Protein AF-A0A9D8FS58-F1 (afdb_monomer)

Radius of gyration: 26.27 Å; Cα contacts (8 Å, |Δi|>4): 174; chains: 1; bounding box: 68×30×80 Å

Secondary structure (DSSP, 8-state):
-HHHHHTS-HHHHHHHHHHHHHHHHHHHHHHHHHHHHHHHHHHHHHHHHHHHHHHHHHHHHHHHHHHHH--HHHHHHHHHHHHHHHHHHHHHHTHHHHHHHS-HHHHHHHHHHHHHHHH-SHHHHHHHHHHHHHHHHHT-HHHHHHHHHHHHHHHHHHHHHHHHHHHHHS--HHHHHHHHHHHHHHHHHHHHHHHHHHHHHHHHHHHHHHHHHHHHHHHHHHHHHHHHHHHT-

Mean predicted aligned error: 6.58 Å

Nearest PDB structures (foldseek):
  7a0g-assembly1_III  TM=2.994E-01  e=8.214E+00  Serratia marcescens
  7a0g-assembly1_JJJ  TM=3.327E-01  e=9.019E+00  Serratia marcescens
  7sqc-assembly1_1K  TM=2.958E-01  e=9.903E+00  Chlamydomonas reinhardtii
  3g6b-assembly1_A  TM=2.142E-01  e=6.204E+00  Thermotoga maritima

Structure (mmCIF, N/CA/C/O backbone):
data_AF-A0A9D8FS58-F1
#
_entry.id   AF-A0A9D8FS58-F1
#
loop_
_atom_site.group_PDB
_atom_site.id
_atom_site.type_symbol
_atom_site.label_atom_id
_atom_site.label_alt_id
_atom_site.label_comp_id
_atom_site.label_asym_id
_atom_site.label_entity_id
_atom_site.label_seq_id
_atom_site.pdbx_PDB_ins_code
_atom_site.Cartn_x
_atom_site.Cartn_y
_atom_site.Cartn_z
_atom_site.occupancy
_atom_site.B_iso_or_equiv
_atom_site.auth_seq_id
_atom_site.auth_comp_id
_atom_site.auth_asym_id
_atom_site.auth_atom_id
_atom_site.pdbx_PDB_model_num
ATOM 1 N N . MET A 1 1 ? 36.414 -5.052 -33.233 1.00 45.81 1 MET A N 1
ATOM 2 C CA . MET A 1 1 ? 35.254 -4.340 -33.829 1.00 45.81 1 MET A CA 1
ATOM 3 C C . MET A 1 1 ? 35.611 -3.283 -34.883 1.00 45.81 1 MET A C 1
ATOM 5 O O . MET A 1 1 ? 34.929 -3.260 -35.897 1.00 45.81 1 MET A O 1
ATOM 9 N N . LYS A 1 2 ? 36.668 -2.458 -34.725 1.00 45.81 2 LYS A N 1
ATOM 10 C CA . LYS A 1 2 ? 37.036 -1.374 -35.677 1.00 45.81 2 LYS A CA 1
ATOM 11 C C . LYS A 1 2 ? 37.096 -1.773 -37.170 1.00 45.81 2 LYS A C 1
ATOM 13 O O . LYS A 1 2 ? 36.630 -1.008 -38.001 1.00 45.81 2 LYS A O 1
ATOM 18 N N . LYS A 1 3 ? 37.610 -2.966 -37.507 1.00 51.12 3 LYS A N 1
ATOM 19 C CA . LYS A 1 3 ? 37.727 -3.445 -38.905 1.00 51.12 3 LYS A CA 1
ATOM 20 C C . LYS A 1 3 ? 36.410 -3.928 -39.534 1.00 51.12 3 LYS A C 1
ATOM 22 O O . LYS A 1 3 ? 36.323 -4.021 -40.751 1.00 51.12 3 LYS A O 1
ATOM 27 N N . TRP A 1 4 ? 35.398 -4.260 -38.728 1.00 54.62 4 TRP A N 1
ATOM 28 C CA . TRP A 1 4 ? 34.163 -4.874 -39.237 1.00 54.62 4 TRP A CA 1
ATOM 29 C C . TRP A 1 4 ? 33.188 -3.825 -39.782 1.00 54.62 4 TRP A C 1
ATOM 31 O O . TRP A 1 4 ? 32.565 -4.036 -40.813 1.00 54.62 4 TRP A O 1
ATOM 41 N N . ILE A 1 5 ? 33.119 -2.658 -39.131 1.00 56.38 5 ILE A N 1
ATOM 42 C CA . ILE A 1 5 ? 32.246 -1.547 -39.540 1.00 56.38 5 ILE A CA 1
ATOM 43 C C . ILE A 1 5 ? 32.896 -0.694 -40.639 1.00 56.38 5 ILE A C 1
ATOM 45 O O . ILE A 1 5 ? 32.187 -0.204 -41.516 1.00 56.38 5 ILE A O 1
ATOM 49 N N . SER A 1 6 ? 34.229 -0.541 -40.654 1.00 58.75 6 SER A N 1
ATOM 50 C CA . SER A 1 6 ? 34.911 0.295 -41.658 1.00 58.75 6 SER A CA 1
ATOM 51 C C . SER A 1 6 ? 34.707 -0.220 -43.087 1.00 58.75 6 SER A C 1
ATOM 53 O O . SER A 1 6 ? 34.473 0.590 -43.980 1.00 58.75 6 SER A O 1
ATOM 55 N N . ASN A 1 7 ? 34.691 -1.546 -43.276 1.00 63.03 7 ASN A N 1
ATOM 56 C CA . ASN A 1 7 ? 34.558 -2.208 -44.582 1.00 63.03 7 ASN A CA 1
ATOM 57 C C . ASN A 1 7 ? 33.118 -2.295 -45.117 1.00 63.03 7 ASN A C 1
ATOM 59 O O . ASN A 1 7 ? 32.899 -2.809 -46.214 1.00 63.03 7 ASN A O 1
ATOM 63 N N . LEU A 1 8 ? 32.121 -1.816 -44.371 1.00 65.31 8 LEU A N 1
ATOM 64 C CA . LEU A 1 8 ? 30.737 -1.823 -44.839 1.00 65.31 8 LEU A CA 1
ATOM 65 C C . LEU A 1 8 ? 30.508 -0.696 -45.851 1.00 65.31 8 LEU A C 1
ATOM 67 O O . LEU A 1 8 ? 30.934 0.445 -45.650 1.00 65.31 8 LEU A O 1
ATOM 71 N N . ARG A 1 9 ? 29.787 -1.005 -46.935 1.00 78.38 9 ARG A N 1
ATOM 72 C CA . ARG A 1 9 ? 29.350 -0.004 -47.920 1.00 78.38 9 ARG A CA 1
ATOM 73 C C . ARG A 1 9 ? 28.538 1.088 -47.214 1.00 78.38 9 ARG A C 1
ATOM 75 O O . ARG A 1 9 ? 27.729 0.781 -46.340 1.00 78.38 9 ARG A O 1
ATOM 82 N N . ILE A 1 10 ? 28.696 2.344 -47.637 1.00 75.62 10 ILE A N 1
ATOM 83 C CA . ILE A 1 10 ? 28.024 3.521 -47.046 1.00 75.62 10 ILE A CA 1
ATOM 84 C C . ILE A 1 10 ? 26.510 3.296 -46.876 1.00 75.62 10 ILE A C 1
ATOM 86 O O . ILE A 1 10 ? 25.966 3.578 -45.812 1.00 75.62 10 ILE A O 1
ATOM 90 N N . LYS A 1 11 ? 25.840 2.685 -47.867 1.00 76.69 11 LYS A N 1
ATOM 91 C CA . LYS A 1 11 ? 24.406 2.340 -47.789 1.00 76.69 11 LYS A CA 1
ATOM 92 C C . LYS A 1 11 ? 24.065 1.458 -46.579 1.00 76.69 11 LYS A C 1
ATOM 94 O O . LYS A 1 11 ? 23.089 1.722 -45.889 1.00 76.69 11 LYS A O 1
ATOM 99 N N . PHE A 1 12 ? 24.887 0.450 -46.280 1.00 79.69 12 PHE A N 1
ATOM 100 C CA . PHE A 1 12 ? 24.673 -0.430 -45.128 1.00 79.69 12 PHE A CA 1
ATOM 101 C C . PHE A 1 12 ? 24.899 0.301 -43.800 1.00 79.69 12 PHE A C 1
ATOM 103 O O . PHE A 1 12 ? 24.155 0.088 -42.850 1.00 79.69 12 PHE A O 1
ATOM 110 N N . LYS A 1 13 ? 25.882 1.208 -43.740 1.00 73.62 13 LYS A N 1
ATOM 111 C CA . LYS A 1 13 ? 26.128 2.049 -42.556 1.00 73.62 13 LYS A CA 1
ATOM 112 C C . LYS A 1 13 ? 24.928 2.959 -42.248 1.00 73.62 13 LYS A C 1
ATOM 114 O O . LYS A 1 13 ? 24.548 3.086 -41.088 1.00 73.62 13 LYS A O 1
ATOM 119 N N . ILE A 1 14 ? 24.294 3.525 -43.279 1.00 79.19 14 ILE A N 1
ATOM 120 C CA . ILE A 1 14 ? 23.062 4.321 -43.139 1.00 79.19 14 ILE A CA 1
ATOM 121 C C . ILE A 1 14 ? 21.900 3.449 -42.642 1.00 79.19 14 ILE A C 1
ATOM 123 O O . ILE A 1 14 ? 21.215 3.836 -41.697 1.00 79.19 14 ILE A O 1
ATOM 127 N N . TYR A 1 15 ? 21.703 2.254 -43.216 1.00 83.69 15 TYR A N 1
ATOM 128 C CA . TYR A 1 15 ? 20.668 1.327 -42.739 1.00 83.69 15 TYR A CA 1
ATOM 129 C C . TYR A 1 15 ? 20.897 0.876 -41.295 1.00 83.69 15 TYR A C 1
ATOM 131 O O . TYR A 1 15 ? 19.937 0.760 -40.539 1.00 83.69 15 TYR A O 1
ATOM 139 N N . LEU A 1 16 ? 22.152 0.680 -40.885 1.00 79.50 16 LEU A N 1
ATOM 140 C CA . LEU A 1 16 ? 22.496 0.348 -39.505 1.00 79.50 16 LEU A CA 1
ATOM 141 C C . LEU A 1 16 ? 22.118 1.483 -38.542 1.00 79.50 16 LEU A C 1
ATOM 143 O O . LEU A 1 16 ? 21.506 1.210 -37.514 1.00 79.50 16 LEU A O 1
ATOM 147 N N . ILE A 1 17 ? 22.426 2.743 -38.879 1.00 79.44 17 ILE A N 1
ATOM 148 C CA . ILE A 1 17 ? 21.991 3.901 -38.078 1.00 79.44 17 ILE A CA 1
ATOM 149 C C . ILE A 1 17 ? 20.470 3.929 -37.978 1.00 79.44 17 ILE A C 1
ATOM 151 O O . ILE A 1 17 ? 19.939 4.043 -36.880 1.00 79.44 17 ILE A O 1
ATOM 155 N N . MET A 1 18 ? 19.771 3.779 -39.104 1.00 84.06 18 MET A N 1
ATOM 156 C CA . MET A 1 18 ? 18.310 3.797 -39.133 1.00 84.06 18 MET A CA 1
ATOM 157 C C . MET A 1 18 ? 17.709 2.686 -38.261 1.00 84.06 18 MET A C 1
ATOM 159 O O . MET A 1 18 ? 16.793 2.946 -37.483 1.00 84.06 18 MET A O 1
ATOM 163 N N . ALA A 1 19 ? 18.259 1.471 -38.329 1.00 84.88 19 ALA A N 1
ATOM 164 C CA . ALA A 1 19 ? 17.838 0.352 -37.492 1.00 84.88 19 ALA A CA 1
ATOM 165 C C . ALA A 1 19 ? 18.092 0.626 -36.002 1.00 84.88 19 ALA A C 1
ATOM 167 O O . ALA A 1 19 ? 17.199 0.416 -35.182 1.00 84.88 19 ALA A O 1
ATOM 168 N N . ILE A 1 20 ? 19.271 1.149 -35.647 1.00 81.94 20 ILE A N 1
ATOM 169 C CA . ILE A 1 20 ? 19.595 1.534 -34.267 1.00 81.94 20 ILE A CA 1
ATOM 170 C C . ILE A 1 20 ? 18.619 2.606 -33.777 1.00 81.94 20 ILE A C 1
ATOM 172 O O . ILE A 1 20 ? 18.071 2.461 -32.688 1.00 81.94 20 ILE A O 1
ATOM 176 N N . SER A 1 21 ? 18.347 3.645 -34.570 1.00 82.94 21 SER A N 1
ATOM 177 C CA . SER A 1 21 ? 17.394 4.705 -34.223 1.00 82.94 21 SER A CA 1
ATOM 178 C C . SER A 1 21 ? 15.976 4.166 -34.015 1.00 82.94 21 SER A C 1
ATOM 180 O O . SER A 1 21 ? 15.320 4.546 -33.048 1.00 82.94 21 SER A O 1
ATOM 182 N N . LEU A 1 22 ? 15.514 3.240 -34.862 1.00 86.12 22 LEU A N 1
ATOM 183 C CA . LEU A 1 22 ? 14.206 2.595 -34.706 1.00 86.12 22 LEU A CA 1
ATOM 184 C C . LEU A 1 22 ? 14.127 1.756 -33.424 1.00 86.12 22 LEU A C 1
ATOM 186 O O . LEU A 1 22 ? 13.184 1.903 -32.650 1.00 86.12 22 LEU A O 1
ATOM 190 N N . ILE A 1 23 ? 15.139 0.925 -33.154 1.00 85.31 23 ILE A N 1
ATOM 191 C CA . ILE A 1 23 ? 15.224 0.140 -31.911 1.00 85.31 23 ILE A CA 1
ATOM 192 C C . ILE A 1 23 ? 15.263 1.068 -30.691 1.00 85.31 23 ILE A C 1
ATOM 194 O O . ILE A 1 23 ? 14.612 0.798 -29.685 1.00 85.31 23 ILE A O 1
ATOM 198 N N . SER A 1 24 ? 15.978 2.188 -30.794 1.00 81.19 24 SER A N 1
ATOM 199 C CA . SER A 1 24 ? 16.081 3.203 -29.741 1.00 81.19 24 SER A CA 1
ATOM 200 C C . SER A 1 24 ? 14.720 3.808 -29.397 1.00 81.19 24 SER A C 1
ATOM 202 O O . SER A 1 24 ? 14.373 3.916 -28.223 1.00 81.19 24 SER A O 1
ATOM 204 N N . LEU A 1 25 ? 13.923 4.141 -30.417 1.00 85.19 25 LEU A N 1
ATOM 205 C CA . LEU A 1 25 ? 12.551 4.633 -30.262 1.00 85.19 25 LEU A CA 1
ATOM 206 C C . LEU A 1 25 ? 11.644 3.598 -29.588 1.00 85.19 25 LEU A C 1
ATOM 208 O O . LEU A 1 25 ? 10.926 3.937 -28.648 1.00 85.19 25 LEU A O 1
ATOM 212 N N . ILE A 1 26 ? 11.714 2.333 -30.015 1.00 88.06 26 ILE A N 1
ATOM 213 C CA . ILE A 1 26 ? 10.950 1.236 -29.398 1.00 88.06 26 ILE A CA 1
ATOM 214 C C . ILE A 1 26 ? 11.340 1.081 -27.923 1.00 88.06 26 ILE A C 1
ATOM 216 O O . ILE A 1 26 ? 10.471 0.981 -27.055 1.00 88.06 26 ILE A O 1
ATOM 220 N N . PHE A 1 27 ? 12.639 1.106 -27.623 1.00 84.19 27 PHE A N 1
ATOM 221 C CA . PHE A 1 27 ? 13.154 0.972 -26.264 1.00 84.19 27 PHE A CA 1
ATOM 222 C C . PHE A 1 27 ? 12.724 2.142 -25.371 1.00 84.19 27 PHE A C 1
ATOM 224 O O . PHE A 1 27 ? 12.276 1.928 -24.245 1.00 84.19 27 PHE A O 1
ATOM 231 N N . LEU A 1 28 ? 12.776 3.373 -25.889 1.00 83.62 28 LEU A N 1
ATOM 232 C CA . LEU A 1 28 ? 12.292 4.558 -25.184 1.00 83.62 28 LEU A CA 1
ATOM 233 C C . LEU A 1 28 ? 10.788 4.460 -24.893 1.00 83.62 28 LEU A C 1
ATOM 235 O O . LEU A 1 28 ? 10.365 4.759 -23.775 1.00 83.62 28 LEU A O 1
ATOM 239 N N . GLY A 1 29 ? 9.989 3.996 -25.858 1.00 85.94 29 GLY A N 1
ATOM 240 C CA . GLY A 1 29 ? 8.558 3.749 -25.674 1.00 85.94 29 GLY A CA 1
ATOM 241 C C . GLY A 1 29 ? 8.281 2.696 -24.599 1.00 85.94 29 GLY A C 1
ATOM 242 O O . GLY A 1 29 ? 7.471 2.926 -23.700 1.00 85.94 29 GLY A O 1
ATOM 243 N N . ALA A 1 30 ? 9.006 1.574 -24.626 1.00 86.75 30 ALA A N 1
ATOM 244 C CA . ALA A 1 30 ? 8.876 0.505 -23.637 1.00 86.75 30 ALA A CA 1
ATOM 245 C C . ALA A 1 30 ? 9.230 0.979 -22.217 1.00 86.75 30 ALA A C 1
ATOM 247 O O . ALA A 1 30 ? 8.488 0.709 -21.269 1.00 86.75 30 ALA A O 1
ATOM 248 N N . ILE A 1 31 ? 10.325 1.730 -22.070 1.00 82.69 31 ILE A N 1
ATOM 249 C CA . ILE A 1 31 ? 10.751 2.293 -20.785 1.00 82.69 31 ILE A CA 1
ATOM 250 C C . ILE A 1 31 ? 9.759 3.340 -20.281 1.00 82.69 31 ILE A C 1
ATOM 252 O O . ILE A 1 31 ? 9.369 3.300 -19.113 1.00 82.69 31 ILE A O 1
ATOM 256 N N . SER A 1 32 ? 9.297 4.233 -21.156 1.00 82.69 32 SER A N 1
ATOM 257 C CA . SER A 1 32 ? 8.288 5.239 -20.806 1.00 82.69 32 SER A CA 1
ATOM 258 C C . SER A 1 32 ? 7.005 4.579 -20.314 1.00 82.69 32 SER A C 1
ATOM 260 O O . SER A 1 32 ? 6.478 4.953 -19.268 1.00 82.69 32 SER A O 1
ATOM 262 N N . ASN A 1 33 ? 6.549 3.531 -21.003 1.00 86.00 33 ASN A N 1
ATOM 263 C CA . ASN A 1 33 ? 5.394 2.746 -20.585 1.00 86.00 33 ASN A CA 1
ATOM 264 C C . ASN A 1 33 ? 5.629 2.038 -19.237 1.00 86.00 33 ASN A C 1
ATOM 266 O O . ASN A 1 33 ? 4.747 2.023 -18.378 1.00 86.00 33 ASN A O 1
ATOM 270 N N . TYR A 1 34 ? 6.815 1.467 -19.005 1.00 84.44 34 TYR A N 1
ATOM 271 C CA . TYR A 1 34 ? 7.156 0.846 -17.721 1.00 84.44 34 TYR A CA 1
ATOM 272 C C . TYR A 1 34 ? 7.071 1.849 -16.562 1.00 84.44 34 TYR A C 1
ATOM 274 O O . TYR A 1 34 ? 6.460 1.559 -15.527 1.00 84.44 34 TYR A O 1
ATOM 282 N N . PHE A 1 35 ? 7.657 3.031 -16.747 1.00 80.19 35 PHE A N 1
ATOM 283 C CA . PHE A 1 35 ? 7.667 4.107 -15.764 1.00 80.19 35 PHE A CA 1
ATOM 284 C C . PHE A 1 35 ? 6.276 4.701 -15.526 1.00 80.19 35 PHE A C 1
ATOM 286 O O . PHE A 1 35 ? 5.877 4.843 -14.372 1.00 80.19 35 PHE A O 1
ATOM 293 N N . TYR A 1 36 ? 5.502 4.949 -16.583 1.00 82.25 36 TYR A N 1
ATOM 294 C CA . TYR A 1 36 ? 4.113 5.403 -16.480 1.00 82.25 36 TYR A CA 1
ATOM 295 C C . TYR A 1 36 ? 3.257 4.433 -15.651 1.00 82.25 36 TYR A C 1
ATOM 297 O O . TYR A 1 36 ? 2.596 4.828 -14.691 1.00 82.25 36 TYR A O 1
ATOM 305 N N . ASN A 1 37 ? 3.357 3.133 -15.942 1.00 83.19 37 ASN A N 1
ATOM 306 C CA . ASN A 1 37 ? 2.654 2.096 -15.184 1.00 83.19 37 ASN A CA 1
ATOM 307 C C . ASN A 1 37 ? 3.140 1.978 -13.729 1.00 83.19 37 ASN A C 1
ATOM 309 O O . ASN A 1 37 ? 2.388 1.550 -12.860 1.00 83.19 37 ASN A O 1
ATOM 313 N N . THR A 1 38 ? 4.385 2.365 -13.443 1.00 80.94 38 THR A N 1
ATOM 314 C CA . THR A 1 38 ? 4.896 2.454 -12.067 1.00 80.94 38 THR A CA 1
ATOM 315 C C . THR A 1 38 ? 4.324 3.677 -11.342 1.00 80.94 38 THR A C 1
ATOM 317 O O . THR A 1 38 ? 4.003 3.583 -10.164 1.00 80.94 38 THR A O 1
ATOM 320 N N . GLY A 1 39 ? 4.103 4.795 -12.042 1.00 80.12 39 GLY A N 1
ATOM 321 C CA . GLY A 1 39 ? 3.388 5.959 -11.506 1.00 80.12 39 GLY A CA 1
ATOM 322 C C . GLY A 1 39 ? 1.943 5.638 -11.110 1.00 80.12 39 GLY A C 1
ATOM 323 O O . GLY A 1 39 ? 1.515 6.009 -10.020 1.00 80.12 39 GLY A O 1
ATOM 324 N N . LYS A 1 40 ? 1.230 4.846 -11.926 1.00 83.19 40 LYS A N 1
ATOM 325 C CA . LYS A 1 40 ? -0.131 4.350 -11.626 1.00 83.19 40 LYS A CA 1
ATOM 326 C C . LYS A 1 40 ? -0.225 3.618 -10.280 1.00 83.19 40 LYS A C 1
ATOM 328 O O . LYS A 1 40 ? -1.266 3.615 -9.633 1.00 83.19 40 LYS A O 1
ATOM 333 N N . LEU A 1 41 ? 0.875 3.015 -9.843 1.00 83.25 41 LEU A N 1
ATOM 334 C CA . LEU A 1 41 ? 0.968 2.299 -8.579 1.00 83.25 41 LEU A CA 1
ATOM 335 C C . LEU A 1 41 ? 0.805 3.225 -7.366 1.00 83.25 41 LEU A C 1
ATOM 337 O O . LEU A 1 41 ? 0.218 2.825 -6.367 1.00 83.25 41 LEU A O 1
ATOM 341 N N . MET A 1 42 ? 1.276 4.472 -7.467 1.00 81.69 42 MET A N 1
ATOM 342 C CA . MET A 1 42 ? 1.067 5.478 -6.421 1.00 81.69 42 MET A CA 1
ATOM 343 C C . MET A 1 42 ? -0.403 5.874 -6.327 1.00 81.69 42 MET A C 1
ATOM 345 O O . MET A 1 42 ? -0.927 5.972 -5.225 1.00 81.69 42 MET A O 1
ATOM 349 N N . THR A 1 43 ? -1.081 6.025 -7.467 1.00 84.44 43 THR A N 1
ATOM 350 C CA . THR A 1 43 ? -2.527 6.281 -7.507 1.00 84.44 43 THR A CA 1
ATOM 351 C C . THR A 1 43 ? -3.301 5.168 -6.804 1.00 84.44 43 THR A C 1
ATOM 353 O O . THR A 1 43 ? -4.097 5.460 -5.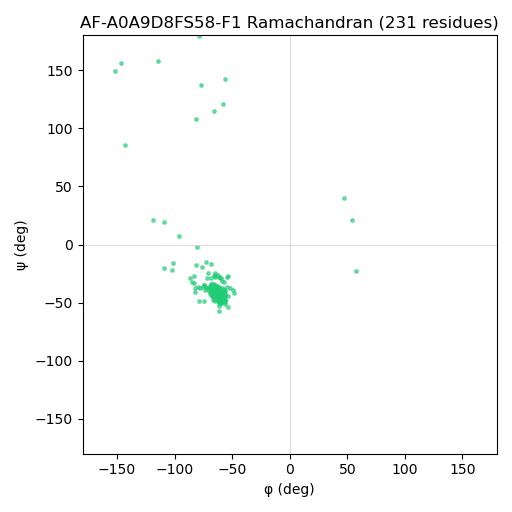925 1.00 84.44 43 THR A O 1
ATOM 356 N N . ILE A 1 44 ? -2.975 3.899 -7.079 1.00 85.94 44 ILE A N 1
ATOM 357 C CA . ILE A 1 44 ? -3.602 2.748 -6.406 1.00 85.94 44 ILE A CA 1
ATOM 358 C C . ILE A 1 44 ? -3.420 2.809 -4.880 1.00 85.94 44 ILE A C 1
ATOM 360 O O . ILE A 1 44 ? -4.358 2.521 -4.138 1.00 85.94 44 ILE A O 1
ATOM 364 N N . PHE A 1 45 ? -2.230 3.181 -4.394 1.00 85.06 45 PHE A N 1
ATOM 365 C CA . PHE A 1 45 ? -1.990 3.321 -2.954 1.00 85.06 45 PHE A CA 1
ATOM 366 C C . PHE A 1 45 ? -2.770 4.482 -2.333 1.00 85.06 45 PHE A C 1
ATOM 368 O O . PHE A 1 45 ? -3.316 4.317 -1.245 1.00 85.06 45 PHE A O 1
ATOM 375 N N . ILE A 1 46 ? -2.836 5.631 -3.010 1.00 85.19 46 ILE A N 1
ATOM 376 C CA . ILE A 1 46 ? -3.597 6.801 -2.551 1.00 85.19 46 ILE A CA 1
ATOM 377 C C . ILE A 1 46 ? -5.092 6.472 -2.498 1.00 85.19 46 ILE A C 1
ATOM 379 O O . ILE A 1 46 ? -5.742 6.741 -1.491 1.00 85.19 46 ILE A O 1
ATOM 383 N N . ASP A 1 47 ? -5.625 5.835 -3.540 1.00 87.44 47 ASP A N 1
ATOM 384 C CA . ASP A 1 47 ? -7.036 5.453 -3.604 1.00 87.44 47 ASP A CA 1
ATOM 385 C C . ASP A 1 47 ? -7.372 4.385 -2.555 1.00 87.44 47 ASP A C 1
ATOM 387 O O . ASP A 1 47 ? -8.379 4.496 -1.858 1.00 87.44 47 ASP A O 1
ATOM 391 N N . GLY A 1 48 ? -6.499 3.386 -2.374 1.00 88.25 48 GLY A N 1
ATOM 392 C CA . GLY A 1 48 ? -6.647 2.379 -1.318 1.00 88.25 48 GLY A CA 1
ATOM 393 C C . GLY A 1 48 ? -6.646 2.996 0.081 1.00 88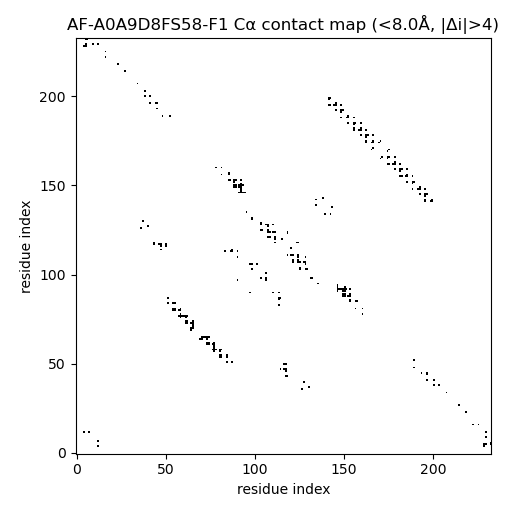.25 48 GLY A C 1
ATOM 394 O O . GLY A 1 48 ? -7.500 2.680 0.905 1.00 88.25 48 GLY A O 1
ATOM 395 N N . MET A 1 49 ? -5.739 3.939 0.337 1.00 87.94 49 MET A N 1
ATOM 396 C CA . MET A 1 49 ? -5.702 4.696 1.586 1.00 87.94 49 MET A CA 1
ATOM 397 C C . MET A 1 49 ? -6.970 5.524 1.804 1.00 87.94 49 MET A C 1
ATOM 399 O O . MET A 1 49 ? -7.502 5.537 2.913 1.00 87.94 49 MET A O 1
ATOM 403 N N . ARG A 1 50 ? -7.452 6.219 0.771 1.00 89.06 50 ARG A N 1
ATOM 404 C CA . ARG A 1 50 ? -8.679 7.012 0.856 1.00 89.06 50 ARG A CA 1
ATOM 405 C C . ARG A 1 50 ? -9.864 6.128 1.222 1.00 89.06 50 ARG A C 1
ATOM 407 O O . ARG A 1 50 ? -10.550 6.417 2.192 1.00 89.06 50 ARG A O 1
ATOM 414 N N . MET A 1 51 ? -10.039 5.017 0.509 1.00 89.12 51 MET A N 1
ATOM 415 C CA . MET A 1 51 ? -11.079 4.039 0.826 1.00 89.12 51 MET A CA 1
ATOM 416 C C . MET A 1 51 ? -10.970 3.515 2.257 1.00 89.12 51 MET A C 1
ATOM 418 O O . MET A 1 51 ? -11.986 3.326 2.920 1.00 89.12 51 MET A O 1
ATOM 422 N N . HIS A 1 52 ? -9.748 3.275 2.729 1.00 91.56 52 HIS A N 1
ATOM 423 C CA . HIS A 1 52 ? -9.515 2.806 4.086 1.00 91.56 52 HIS A CA 1
ATOM 424 C C . HIS A 1 52 ? -9.896 3.851 5.146 1.00 91.56 52 HIS A C 1
ATOM 426 O O . HIS A 1 52 ? -10.486 3.518 6.172 1.00 91.56 52 HIS A O 1
ATOM 432 N N . SER A 1 53 ? -9.590 5.126 4.892 1.00 92.44 53 SER A N 1
ATOM 433 C CA . SER A 1 53 ? -10.015 6.244 5.742 1.00 92.44 53 SER A CA 1
ATOM 434 C C . SER A 1 53 ? -11.532 6.405 5.757 1.00 92.44 53 SER A C 1
ATOM 436 O O . SER A 1 53 ? -12.134 6.485 6.825 1.00 92.44 53 SER A O 1
ATOM 438 N N . ASP A 1 54 ? -12.165 6.360 4.585 1.00 91.62 54 ASP A N 1
ATOM 439 C CA . ASP A 1 54 ? -13.615 6.485 4.455 1.00 91.62 54 ASP A CA 1
ATOM 440 C C . ASP A 1 54 ? -14.336 5.355 5.211 1.00 91.62 54 ASP A C 1
ATOM 442 O O . ASP A 1 54 ? -15.236 5.622 6.007 1.00 91.62 54 ASP A O 1
ATOM 446 N N . ARG A 1 55 ? -13.897 4.098 5.043 1.00 91.94 55 ARG A N 1
ATOM 447 C CA . ARG A 1 55 ? -14.459 2.943 5.766 1.00 91.94 55 ARG A CA 1
ATOM 448 C C . ARG A 1 55 ? -14.258 3.042 7.270 1.00 91.94 55 ARG A C 1
ATOM 450 O O . ARG A 1 55 ? -15.205 2.806 8.008 1.00 91.94 55 ARG A O 1
ATOM 457 N N . TYR A 1 56 ? -13.065 3.432 7.719 1.00 95.25 56 TYR A N 1
ATOM 458 C CA . TYR A 1 56 ? -12.803 3.667 9.138 1.00 95.25 56 TYR A CA 1
ATOM 459 C C . TYR A 1 56 ? -13.770 4.699 9.728 1.00 95.25 56 TYR A C 1
ATOM 461 O O . TYR A 1 56 ? -14.399 4.442 10.751 1.00 95.25 56 TYR A O 1
ATOM 469 N N . ASN A 1 57 ? -13.929 5.848 9.067 1.00 95.06 57 ASN A N 1
ATOM 470 C CA . ASN A 1 57 ? -14.814 6.908 9.543 1.00 95.06 57 ASN A CA 1
ATOM 471 C C . ASN A 1 57 ? -16.277 6.450 9.600 1.00 95.06 57 ASN A C 1
ATOM 473 O O . ASN A 1 57 ? -16.968 6.768 10.566 1.00 95.06 57 ASN A O 1
ATOM 477 N N . LEU A 1 58 ? -16.728 5.662 8.617 1.00 95.00 58 LEU A N 1
ATOM 478 C CA . LEU A 1 58 ? -18.055 5.040 8.642 1.00 95.00 58 LEU A CA 1
ATOM 479 C C . LEU A 1 58 ? -18.214 4.094 9.838 1.00 95.00 58 LEU A C 1
ATOM 481 O O . LEU A 1 58 ? -19.217 4.172 10.539 1.00 95.00 58 LEU A O 1
ATOM 485 N N . SER A 1 59 ? -17.210 3.265 10.136 1.00 96.50 59 SER A N 1
ATOM 486 C CA . SER A 1 59 ? -17.239 2.385 11.310 1.00 96.50 59 SER A CA 1
ATOM 487 C C . SER A 1 59 ? -17.365 3.158 12.621 1.00 96.50 59 SER A C 1
ATOM 489 O O . SER A 1 59 ? -18.133 2.776 13.502 1.00 96.50 59 SER A O 1
ATOM 491 N N . ILE A 1 60 ? -16.616 4.253 12.761 1.00 97.75 60 ILE A N 1
ATOM 492 C CA . ILE A 1 60 ? -16.682 5.107 13.950 1.00 97.75 60 ILE A CA 1
ATOM 493 C C . ILE A 1 60 ? -18.045 5.799 14.054 1.00 97.75 60 ILE A C 1
ATOM 495 O O . ILE A 1 60 ? -18.621 5.866 15.139 1.00 97.75 60 ILE A O 1
ATOM 499 N N . GLN A 1 61 ? -18.589 6.277 12.934 1.00 97.75 61 GLN A N 1
ATOM 500 C CA . GLN A 1 61 ? -19.928 6.858 12.892 1.00 97.75 61 GLN A CA 1
ATOM 501 C C . GLN A 1 61 ? -20.991 5.850 13.344 1.00 97.75 61 GLN A C 1
ATOM 503 O O . GLN A 1 61 ? -21.834 6.195 14.171 1.00 97.75 61 GLN A O 1
ATOM 508 N N . ASP A 1 62 ? -20.930 4.615 12.848 1.00 98.44 62 ASP A N 1
ATOM 509 C CA . ASP A 1 62 ? -21.843 3.543 13.242 1.00 98.44 62 ASP A CA 1
ATOM 510 C C . ASP A 1 62 ? -21.728 3.229 14.742 1.00 98.44 62 ASP A C 1
ATOM 512 O O . ASP A 1 62 ? -22.742 3.123 15.430 1.00 98.44 62 ASP A O 1
ATOM 516 N N . PHE A 1 63 ? -20.518 3.197 15.307 1.00 98.38 63 PHE A N 1
ATOM 517 C CA . PHE A 1 63 ? -20.349 3.044 16.756 1.00 98.38 63 PHE A CA 1
ATOM 518 C C . PHE A 1 63 ? -21.061 4.152 17.552 1.00 98.38 63 PHE A C 1
ATOM 520 O O . PHE A 1 63 ? -21.795 3.867 18.497 1.00 98.38 63 PHE A O 1
ATOM 527 N N . PHE A 1 64 ? -20.913 5.417 17.154 1.00 98.06 64 PHE A N 1
ATOM 528 C CA . PHE A 1 64 ? -21.605 6.522 17.826 1.00 98.06 64 PHE A CA 1
ATOM 529 C C . PHE A 1 64 ? -23.125 6.498 17.618 1.00 98.06 64 PHE A C 1
ATOM 531 O O . PHE A 1 64 ? -23.875 6.859 18.527 1.00 98.06 64 PHE A O 1
ATOM 538 N N . LEU A 1 65 ? -23.605 6.054 16.454 1.00 98.50 65 LEU A N 1
ATOM 539 C CA . LEU A 1 65 ? -25.034 5.838 16.219 1.00 98.50 65 LEU A CA 1
ATOM 540 C C . LEU A 1 65 ? -25.587 4.739 17.127 1.00 98.50 65 LEU A C 1
ATOM 542 O O . LEU A 1 65 ? -26.66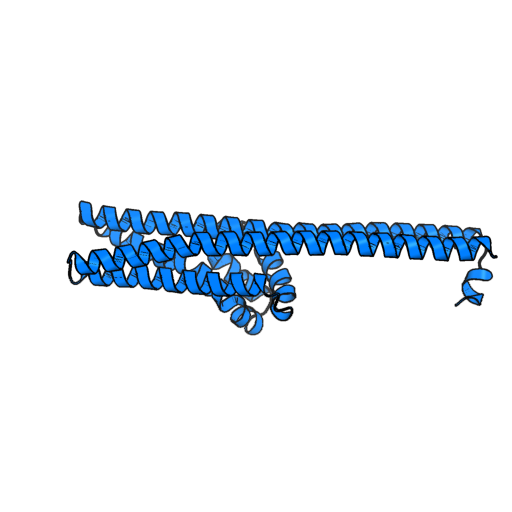4 4.925 17.695 1.00 98.50 65 LEU A O 1
ATOM 546 N N . TYR A 1 66 ? -24.842 3.650 17.330 1.00 98.44 66 TYR A N 1
ATOM 547 C CA . TYR A 1 66 ? -25.188 2.628 18.313 1.00 98.44 66 TYR A CA 1
ATOM 548 C C . TYR A 1 66 ? -25.301 3.227 19.721 1.00 98.44 66 TYR A C 1
ATOM 550 O O . TYR A 1 66 ? -26.329 3.038 20.360 1.00 98.44 66 TYR A O 1
ATOM 558 N N . LEU A 1 67 ? -24.326 4.022 20.178 1.00 97.38 67 LEU A N 1
ATOM 559 C CA . LEU A 1 67 ? -24.389 4.646 21.511 1.00 97.38 67 LEU A CA 1
ATOM 560 C C . LEU A 1 67 ? -25.621 5.547 21.705 1.00 97.38 67 LEU A C 1
ATOM 562 O O . LEU A 1 67 ? -26.138 5.655 22.814 1.00 97.38 67 LEU A O 1
ATOM 566 N N . ASN A 1 68 ? -26.102 6.180 20.634 1.00 97.75 68 ASN A N 1
ATOM 567 C CA . ASN A 1 68 ? -27.263 7.069 20.685 1.00 97.75 68 ASN A CA 1
ATOM 568 C C . ASN A 1 68 ? -28.607 6.335 20.566 1.00 97.75 68 ASN A C 1
ATOM 570 O O . ASN A 1 68 ? -29.610 6.802 21.103 1.00 97.75 68 ASN A O 1
ATOM 574 N N . THR A 1 69 ? -28.654 5.231 19.820 1.00 98.06 69 THR A N 1
ATOM 575 C CA . THR A 1 69 ? -29.911 4.551 19.449 1.00 98.06 69 THR A CA 1
ATOM 576 C C . THR A 1 69 ? -30.109 3.207 20.145 1.00 98.06 69 THR A C 1
ATOM 578 O O . THR A 1 69 ? -31.238 2.729 20.218 1.00 98.06 69 THR A O 1
ATOM 581 N N . ASN A 1 70 ? -29.031 2.601 20.648 1.00 97.19 70 ASN A N 1
ATOM 582 C CA . ASN A 1 70 ? -28.939 1.204 21.077 1.00 97.19 70 ASN A CA 1
ATOM 583 C C . ASN A 1 70 ? -29.376 0.183 20.005 1.00 97.19 70 ASN A C 1
ATOM 585 O O . ASN A 1 70 ? -29.718 -0.952 20.337 1.00 97.19 70 ASN A O 1
ATOM 589 N N . ASP A 1 71 ? -29.371 0.553 18.718 1.00 98.19 71 ASP A N 1
ATOM 590 C CA . ASP A 1 71 ? -29.651 -0.386 17.629 1.00 98.19 71 ASP A CA 1
ATOM 591 C C . ASP A 1 71 ? -28.393 -1.203 17.297 1.00 98.19 71 ASP A C 1
ATOM 593 O O . ASP A 1 71 ? -27.427 -0.699 16.713 1.00 98.19 71 ASP A O 1
ATOM 597 N N . GLN A 1 72 ? -28.427 -2.488 17.665 1.00 97.75 72 GLN A N 1
ATOM 598 C CA . GLN A 1 72 ? -27.340 -3.455 17.491 1.00 97.75 72 GLN A CA 1
ATOM 599 C C . GLN A 1 72 ? -26.828 -3.539 16.048 1.00 97.75 72 GLN A C 1
ATOM 601 O O . GLN A 1 72 ? -25.648 -3.809 15.837 1.00 97.75 72 GLN A O 1
ATOM 606 N N . LYS A 1 73 ? -27.668 -3.238 15.051 1.00 98.12 73 LYS A N 1
ATOM 607 C CA . LYS A 1 73 ? -27.258 -3.236 13.644 1.00 98.12 73 LYS A CA 1
ATOM 608 C C . LYS A 1 73 ? -26.079 -2.297 13.385 1.00 98.12 73 LYS A C 1
ATOM 610 O O . LYS A 1 73 ? -25.201 -2.626 12.589 1.00 98.12 73 LYS A O 1
ATOM 615 N N . TYR A 1 74 ? -26.046 -1.137 14.040 1.00 98.38 74 TYR A N 1
ATOM 616 C CA . TYR A 1 74 ? -24.930 -0.205 13.896 1.00 98.38 74 TYR A CA 1
ATOM 617 C C . TYR A 1 74 ? -23.651 -0.757 14.525 1.00 98.38 74 TYR A C 1
ATOM 619 O O . TYR A 1 74 ? -22.572 -0.618 13.955 1.00 98.38 74 TYR A O 1
ATOM 627 N N . LEU A 1 75 ? -23.756 -1.445 15.660 1.00 97.94 75 LEU A N 1
ATOM 628 C CA . LEU A 1 75 ? -22.594 -2.064 16.289 1.00 97.94 75 LEU A CA 1
ATOM 629 C C . LEU A 1 75 ? -22.030 -3.214 15.441 1.00 97.94 75 LEU A C 1
ATOM 631 O O . LEU A 1 75 ? -20.816 -3.305 15.251 1.00 97.94 75 LEU A O 1
ATOM 635 N N . ASP A 1 76 ? -22.905 -4.043 14.874 1.00 97.69 76 ASP A N 1
ATOM 636 C CA . ASP A 1 76 ? -22.510 -5.132 13.977 1.00 97.69 76 ASP A CA 1
ATOM 637 C C . ASP A 1 76 ? -21.811 -4.586 12.721 1.00 97.69 76 ASP A C 1
ATOM 639 O O . ASP A 1 76 ? -20.741 -5.070 12.338 1.00 97.69 76 ASP A O 1
ATOM 643 N N . ASN A 1 77 ? -22.363 -3.526 12.116 1.00 97.00 77 ASN A N 1
ATOM 644 C CA . ASN A 1 77 ? -21.752 -2.846 10.973 1.00 97.00 77 ASN A CA 1
ATOM 645 C C . ASN A 1 77 ? -20.390 -2.234 11.326 1.00 97.00 77 ASN A C 1
ATOM 647 O O . ASN A 1 77 ? -19.438 -2.388 10.560 1.00 97.00 77 ASN A O 1
ATOM 651 N N . CYS A 1 78 ? -20.277 -1.583 12.488 1.00 97.50 78 CYS A N 1
ATOM 652 C CA . CYS A 1 78 ? -19.025 -1.010 12.973 1.00 97.50 78 CYS A CA 1
ATOM 653 C C . CYS A 1 78 ? -17.913 -2.066 12.994 1.00 97.50 78 CYS A C 1
ATOM 655 O O . CYS A 1 78 ? -16.860 -1.873 12.381 1.00 97.50 78 CYS A O 1
ATOM 657 N N . PHE A 1 79 ? -18.155 -3.206 13.647 1.00 97.25 79 PHE A N 1
ATOM 658 C CA . PHE A 1 79 ? -17.155 -4.265 13.739 1.00 97.25 79 PHE A CA 1
ATOM 659 C C . PHE A 1 79 ? -16.860 -4.914 12.390 1.00 97.25 79 PHE A C 1
ATOM 661 O O . PHE A 1 79 ? -15.691 -5.156 12.079 1.00 97.25 79 PHE A O 1
ATOM 668 N N . GLN A 1 80 ? -17.885 -5.152 11.570 1.00 94.31 80 GLN A N 1
ATOM 669 C CA . GLN A 1 80 ? -17.702 -5.723 10.241 1.00 94.31 80 GLN A CA 1
ATOM 670 C C . GLN A 1 80 ? -16.824 -4.824 9.358 1.00 94.31 80 GLN A C 1
ATOM 672 O O . GLN A 1 80 ? -15.919 -5.312 8.676 1.00 94.31 80 GLN A O 1
ATOM 677 N N . GLU A 1 81 ? -17.074 -3.515 9.358 1.00 92.00 81 GLU A N 1
ATOM 678 C CA . GLU A 1 81 ? -16.292 -2.572 8.565 1.00 92.00 81 GLU A CA 1
ATOM 679 C C . GLU A 1 81 ? -14.887 -2.368 9.144 1.00 92.00 81 GLU A C 1
ATOM 681 O O . GLU A 1 81 ? -13.943 -2.361 8.359 1.00 92.00 81 GLU A O 1
ATOM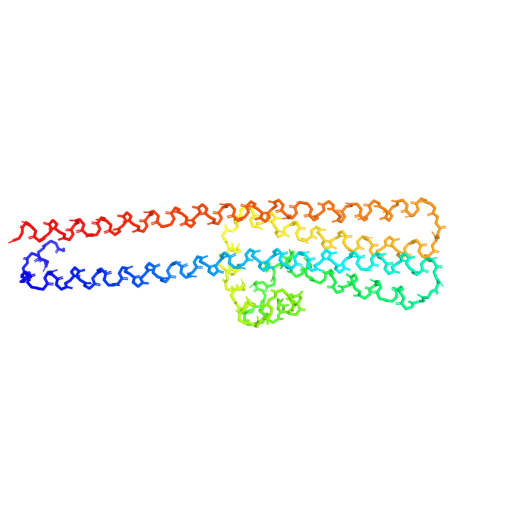 686 N N . LEU A 1 82 ? -14.690 -2.339 10.471 1.00 93.88 82 LEU A N 1
ATOM 687 C CA . LEU A 1 82 ? -13.344 -2.318 11.070 1.00 93.88 82 LEU A CA 1
ATOM 688 C C . LEU A 1 82 ? -12.511 -3.543 10.670 1.00 93.88 82 LEU A C 1
ATOM 690 O O . LEU A 1 82 ? -11.333 -3.408 10.331 1.00 93.88 82 LEU A O 1
ATOM 694 N N . GLU A 1 83 ? -13.104 -4.738 10.674 1.00 91.81 83 GLU A N 1
ATOM 695 C CA . GLU A 1 83 ? -12.419 -5.967 10.265 1.00 91.81 83 GLU A CA 1
ATOM 696 C C . GLU A 1 83 ? -12.036 -5.952 8.786 1.00 91.81 83 GLU A C 1
ATOM 698 O O . GLU A 1 83 ? -10.876 -6.200 8.441 1.00 91.81 83 GLU A O 1
ATOM 703 N N . LYS A 1 84 ? -12.985 -5.607 7.907 1.00 88.56 84 LYS A N 1
ATOM 704 C CA . LYS A 1 84 ? -12.709 -5.455 6.472 1.00 88.56 84 LYS A CA 1
ATOM 705 C C . LYS A 1 84 ? -11.653 -4.388 6.222 1.00 88.56 84 LYS A C 1
ATOM 707 O O . LYS A 1 84 ? -10.786 -4.573 5.368 1.00 88.56 84 LYS A O 1
ATOM 712 N N . ASN A 1 85 ? -11.722 -3.279 6.952 1.00 90.31 85 ASN A N 1
ATOM 713 C CA . ASN A 1 85 ? -10.798 -2.173 6.798 1.00 90.31 85 ASN A CA 1
ATOM 714 C C . ASN A 1 85 ? -9.372 -2.587 7.175 1.00 90.31 85 ASN A C 1
ATOM 716 O O . ASN A 1 85 ? -8.445 -2.336 6.413 1.00 90.31 85 ASN A O 1
ATOM 720 N N . ASN A 1 86 ? -9.212 -3.336 8.270 1.00 92.94 86 ASN A N 1
ATOM 721 C CA . ASN A 1 86 ? -7.917 -3.825 8.747 1.00 92.94 86 ASN A CA 1
ATOM 722 C C . ASN A 1 86 ? -7.262 -4.879 7.838 1.00 92.94 86 ASN A C 1
ATOM 724 O O . ASN A 1 86 ? -6.049 -5.094 7.930 1.00 92.94 86 ASN A O 1
ATOM 728 N N . ALA A 1 87 ? -8.008 -5.514 6.930 1.00 92.06 87 ALA A N 1
ATOM 729 C CA . ALA A 1 87 ? -7.454 -6.507 6.010 1.00 92.06 87 ALA A CA 1
ATOM 730 C C . ALA A 1 87 ? -6.408 -5.907 5.051 1.00 92.06 87 ALA A C 1
ATOM 732 O O . ALA A 1 87 ? -5.356 -6.508 4.817 1.00 92.06 87 ALA A O 1
ATOM 733 N N . MET A 1 88 ? -6.654 -4.702 4.527 1.00 90.62 88 MET A N 1
ATOM 734 C CA . MET A 1 88 ? -5.717 -4.021 3.629 1.00 90.62 88 MET A CA 1
ATOM 735 C C . MET A 1 88 ? -4.363 -3.732 4.304 1.00 90.62 88 MET A C 1
ATOM 737 O O . MET A 1 88 ? -3.340 -4.205 3.793 1.00 90.62 88 MET A O 1
ATOM 741 N N . PRO A 1 89 ? -4.295 -3.001 5.435 1.00 93.38 89 PRO A N 1
ATOM 742 C CA . PRO A 1 89 ? -3.026 -2.709 6.078 1.00 93.38 89 PRO A CA 1
ATOM 743 C C . PRO A 1 89 ? -2.333 -3.966 6.615 1.00 93.38 89 PRO A C 1
ATOM 745 O O . PRO A 1 89 ? -1.104 -4.028 6.619 1.00 93.38 89 PRO A O 1
ATOM 748 N N . TYR A 1 90 ? -3.081 -5.010 6.983 1.00 94.75 90 TYR A N 1
ATOM 749 C CA . TYR A 1 90 ? -2.506 -6.302 7.352 1.00 94.75 90 TYR A CA 1
ATOM 750 C C . TYR A 1 90 ? -1.723 -6.942 6.195 1.00 94.75 90 TYR A C 1
ATOM 752 O O . TYR A 1 90 ? -0.548 -7.291 6.353 1.00 94.75 90 TYR A O 1
ATOM 760 N N . ILE A 1 91 ? -2.356 -7.067 5.021 1.00 93.00 91 ILE A N 1
ATOM 761 C CA . ILE A 1 91 ? -1.738 -7.674 3.835 1.00 93.00 91 ILE A CA 1
ATOM 762 C C . ILE A 1 91 ? -0.540 -6.847 3.364 1.00 93.00 91 ILE A C 1
ATOM 764 O O . ILE A 1 91 ? 0.530 -7.404 3.104 1.00 93.00 91 ILE A O 1
ATOM 768 N N . PHE A 1 92 ? -0.675 -5.519 3.286 1.00 91.06 92 PHE A N 1
ATOM 769 C CA . PHE A 1 92 ? 0.415 -4.659 2.817 1.00 91.06 92 PHE A CA 1
ATOM 770 C C . PHE A 1 92 ? 1.542 -4.490 3.836 1.00 91.06 92 PHE A C 1
ATOM 772 O O . PHE A 1 92 ? 2.710 -4.466 3.449 1.00 91.06 92 PHE A O 1
ATOM 779 N N . GLY A 1 93 ? 1.230 -4.456 5.132 1.00 92.94 93 GLY A N 1
ATOM 780 C CA . GLY A 1 93 ? 2.230 -4.457 6.199 1.00 92.94 93 GLY A CA 1
ATOM 781 C C . GLY A 1 93 ? 3.083 -5.729 6.206 1.00 92.94 93 GLY A C 1
ATOM 782 O O . GLY A 1 93 ? 4.246 -5.697 6.600 1.00 92.94 93 GLY A O 1
ATOM 783 N N . GLN A 1 94 ? 2.545 -6.838 5.687 1.00 95.00 94 GLN A N 1
ATOM 784 C CA . GLN A 1 94 ? 3.249 -8.113 5.524 1.00 95.00 94 GLN A CA 1
ATOM 785 C C . GLN A 1 94 ? 3.560 -8.466 4.063 1.00 95.00 94 GLN A C 1
ATOM 787 O O . GLN A 1 94 ? 3.848 -9.626 3.750 1.00 95.00 94 GLN A O 1
ATOM 792 N N . VAL A 1 95 ? 3.549 -7.490 3.152 1.00 93.94 95 VAL A N 1
ATOM 793 C CA . VAL A 1 95 ? 3.668 -7.744 1.707 1.00 93.94 95 VAL A CA 1
ATOM 794 C C . VAL A 1 95 ? 4.938 -8.518 1.335 1.00 93.94 95 VAL A C 1
ATOM 796 O O . VAL A 1 95 ? 4.913 -9.345 0.429 1.00 93.94 95 VAL A O 1
ATOM 799 N N . GLU A 1 96 ? 6.040 -8.335 2.070 1.00 94.00 96 GLU A N 1
ATOM 800 C CA . GLU A 1 96 ? 7.274 -9.108 1.878 1.00 94.00 96 GLU A CA 1
ATOM 801 C C . GLU A 1 96 ? 7.088 -10.603 2.144 1.00 94.00 96 GLU A C 1
ATOM 803 O O . GLU A 1 96 ? 7.586 -11.440 1.388 1.00 94.00 96 GLU A O 1
ATOM 808 N N . LYS A 1 97 ? 6.377 -10.945 3.222 1.00 94.31 97 LYS A N 1
ATOM 809 C CA . LYS A 1 97 ? 6.079 -12.330 3.592 1.00 94.31 97 LYS A CA 1
ATOM 810 C C . LYS A 1 97 ? 5.166 -12.957 2.545 1.00 94.31 97 LYS A C 1
ATOM 812 O O . LYS A 1 97 ? 5.466 -14.041 2.049 1.00 94.31 97 LYS A O 1
ATOM 817 N N . HIS A 1 98 ? 4.113 -12.244 2.146 1.00 95.06 98 HIS A N 1
ATOM 818 C CA . HIS A 1 98 ? 3.195 -12.710 1.110 1.00 95.06 98 HIS A CA 1
ATOM 819 C C . HIS A 1 98 ? 3.892 -12.885 -0.248 1.00 95.06 98 HIS A C 1
ATOM 821 O O . HIS A 1 98 ? 3.673 -13.897 -0.910 1.00 95.06 98 HIS A O 1
ATOM 827 N N . ALA A 1 99 ? 4.788 -11.974 -0.638 1.00 94.31 99 ALA A N 1
ATOM 828 C CA . ALA A 1 99 ? 5.522 -12.057 -1.902 1.00 94.31 99 ALA A CA 1
ATOM 829 C C . ALA A 1 99 ? 6.533 -13.209 -1.972 1.00 94.31 99 ALA A C 1
ATOM 831 O O . ALA A 1 99 ? 6.806 -13.709 -3.067 1.00 94.31 99 ALA A O 1
ATOM 832 N N . LYS A 1 100 ? 7.083 -13.627 -0.826 1.00 94.38 100 LYS A N 1
ATOM 833 C CA . LYS A 1 100 ? 7.959 -14.804 -0.725 1.00 94.38 100 LYS A CA 1
ATOM 834 C C . LYS A 1 100 ? 7.180 -16.117 -0.729 1.00 94.38 100 LYS A C 1
ATOM 836 O O . LYS A 1 100 ? 7.666 -17.089 -1.290 1.00 94.38 100 LYS A O 1
ATOM 841 N N . ALA A 1 101 ? 6.015 -16.143 -0.083 1.00 95.38 101 ALA A N 1
ATOM 842 C CA . ALA A 1 101 ? 5.238 -17.365 0.116 1.00 95.38 101 ALA A CA 1
ATOM 843 C C . ALA A 1 101 ? 4.347 -17.739 -1.078 1.00 95.38 101 ALA A C 1
ATOM 845 O O . ALA A 1 101 ? 4.054 -18.913 -1.259 1.00 95.38 101 ALA A O 1
ATOM 846 N N . ASN A 1 102 ? 3.919 -16.759 -1.873 1.00 95.88 102 ASN A N 1
ATOM 847 C CA . ASN A 1 102 ? 2.962 -16.958 -2.963 1.00 95.88 102 ASN A CA 1
ATOM 848 C C . ASN A 1 102 ? 3.625 -16.693 -4.313 1.00 95.88 102 ASN A C 1
ATOM 850 O O . ASN A 1 102 ? 4.611 -15.951 -4.390 1.00 95.88 102 ASN A O 1
ATOM 854 N N . ASN A 1 103 ? 3.068 -17.235 -5.395 1.00 95.44 103 ASN A N 1
ATOM 855 C CA . ASN A 1 103 ? 3.444 -16.843 -6.756 1.00 95.44 103 ASN A CA 1
ATOM 856 C C . ASN A 1 103 ? 2.773 -15.509 -7.168 1.00 95.44 103 ASN A C 1
ATOM 858 O O . ASN A 1 103 ? 2.127 -14.835 -6.364 1.00 95.44 103 ASN A O 1
ATOM 862 N N . SER A 1 104 ? 3.031 -15.015 -8.384 1.00 93.56 104 SER A N 1
ATOM 863 C CA . SER A 1 104 ? 2.509 -13.706 -8.822 1.00 93.56 104 SER A CA 1
ATOM 864 C C . SER A 1 104 ? 0.991 -13.677 -8.988 1.00 93.56 104 SER A C 1
ATOM 866 O O . SER A 1 104 ? 0.394 -12.631 -8.754 1.00 93.56 104 SER A O 1
ATOM 868 N N . GLU A 1 105 ? 0.383 -14.784 -9.410 1.00 94.94 105 GLU A N 1
ATOM 869 C CA . GLU A 1 105 ? -1.063 -14.858 -9.627 1.00 94.94 105 GLU A CA 1
ATOM 870 C C . GLU A 1 105 ? -1.790 -14.929 -8.285 1.00 94.94 105 GLU A C 1
ATOM 872 O O . GLU A 1 105 ? -2.661 -14.109 -8.021 1.00 94.94 105 GLU A O 1
ATOM 877 N N . GLU A 1 106 ? -1.337 -15.814 -7.396 1.00 95.25 106 GLU A N 1
ATOM 878 C CA . GLU A 1 106 ? -1.870 -15.956 -6.037 1.00 95.25 106 GLU A CA 1
ATOM 879 C C . GLU A 1 106 ? -1.771 -14.648 -5.252 1.00 95.25 106 GLU A C 1
ATOM 881 O O . GLU A 1 106 ? -2.731 -14.216 -4.619 1.00 95.25 106 GLU A O 1
ATOM 886 N N . LEU A 1 107 ? -0.624 -13.963 -5.323 1.00 94.25 107 LEU A N 1
ATOM 887 C CA . LEU A 1 107 ? -0.489 -12.671 -4.661 1.00 94.25 107 LEU A CA 1
ATOM 888 C C . LEU A 1 107 ? -1.419 -11.618 -5.274 1.00 94.25 107 LEU A C 1
ATOM 890 O O . LEU A 1 107 ? -1.913 -10.761 -4.549 1.00 94.25 107 LEU A O 1
ATOM 894 N N . ALA A 1 108 ? -1.665 -11.661 -6.587 1.00 93.69 108 ALA A N 1
ATOM 895 C CA . ALA A 1 108 ? -2.596 -10.736 -7.227 1.00 93.69 108 ALA A CA 1
ATOM 896 C C . ALA A 1 108 ? -4.040 -11.000 -6.779 1.00 93.69 108 ALA A C 1
ATOM 898 O O . ALA A 1 108 ? -4.779 -10.039 -6.575 1.00 93.69 108 ALA A O 1
ATOM 899 N N . ASP A 1 109 ? -4.410 -12.264 -6.566 1.00 92.88 109 ASP A N 1
ATOM 900 C CA . ASP A 1 109 ? -5.715 -12.661 -6.025 1.00 92.88 109 ASP A CA 1
ATOM 901 C C . ASP A 1 109 ? -5.885 -12.235 -4.556 1.00 92.88 109 ASP A C 1
ATOM 903 O O . ASP A 1 109 ? -6.933 -11.722 -4.170 1.00 92.88 109 ASP A O 1
ATOM 907 N N . ILE A 1 110 ? -4.831 -12.339 -3.741 1.00 91.94 110 ILE A N 1
ATOM 908 C CA . ILE A 1 110 ? -4.836 -11.808 -2.367 1.00 91.94 110 ILE A CA 1
ATOM 909 C C . ILE A 1 110 ? -5.015 -10.284 -2.381 1.00 91.94 110 ILE A C 1
ATOM 911 O O . ILE A 1 110 ? -5.830 -9.732 -1.644 1.00 91.94 110 ILE A O 1
ATOM 915 N N . VAL A 1 111 ? -4.245 -9.594 -3.224 1.00 91.00 111 VAL A N 1
ATOM 916 C CA . VAL A 1 111 ? -4.223 -8.131 -3.287 1.00 91.00 111 VAL A CA 1
ATOM 917 C C . VAL A 1 111 ? -5.541 -7.568 -3.821 1.00 91.00 111 VAL A C 1
ATOM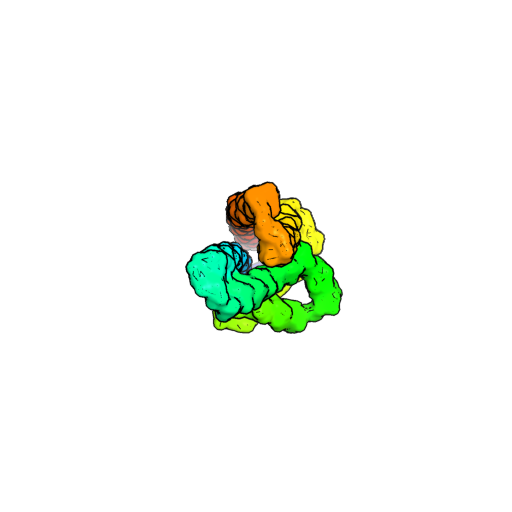 919 O O . VAL A 1 111 ? -6.026 -6.580 -3.274 1.00 91.00 111 VAL A O 1
ATOM 922 N N . ILE A 1 112 ? -6.157 -8.189 -4.835 1.00 90.06 112 ILE A N 1
ATOM 923 C CA . ILE A 1 112 ? -7.469 -7.745 -5.326 1.00 90.06 112 ILE A CA 1
ATOM 924 C C . ILE A 1 112 ? -8.563 -7.946 -4.276 1.00 90.06 112 ILE A C 1
ATOM 926 O O . ILE A 1 112 ? -9.398 -7.064 -4.122 1.00 90.06 112 ILE A O 1
ATOM 930 N N . GLY A 1 113 ? -8.504 -9.021 -3.482 1.00 86.50 113 GLY A N 1
ATOM 931 C CA . GLY A 1 113 ? -9.479 -9.275 -2.420 1.00 86.50 113 GLY A CA 1
ATOM 932 C C . GLY A 1 113 ? -9.535 -8.182 -1.346 1.00 86.50 113 GLY A C 1
ATOM 933 O O . GLY A 1 113 ? -10.593 -7.946 -0.771 1.00 86.50 113 GLY A O 1
ATOM 934 N N . VAL A 1 114 ? -8.424 -7.477 -1.098 1.00 86.19 114 VAL A N 1
ATOM 935 C CA . VAL A 1 114 ? -8.359 -6.394 -0.095 1.00 86.19 114 VAL A CA 1
ATOM 936 C C . VAL A 1 114 ? -8.422 -4.983 -0.688 1.00 86.19 114 VAL A C 1
ATOM 938 O O . VAL A 1 114 ? -8.691 -4.032 0.041 1.00 86.19 114 VAL A O 1
ATOM 941 N N . LEU A 1 115 ? -8.203 -4.835 -1.997 1.00 81.56 115 LEU A N 1
ATOM 942 C CA . LEU A 1 115 ? -8.204 -3.554 -2.719 1.00 81.56 115 LEU A CA 1
ATOM 943 C C . LEU A 1 115 ? -9.284 -3.476 -3.812 1.00 81.56 115 LEU A C 1
ATOM 945 O O . LEU A 1 115 ? -9.155 -2.682 -4.743 1.00 81.56 115 LEU A O 1
ATOM 949 N N . ASP A 1 116 ? -10.334 -4.293 -3.739 1.00 70.06 116 ASP A N 1
ATOM 950 C CA . ASP A 1 116 ? -11.288 -4.485 -4.844 1.00 70.06 116 ASP A CA 1
ATOM 951 C C . ASP A 1 116 ? -11.856 -3.158 -5.399 1.00 70.06 116 ASP A C 1
ATOM 953 O O . ASP A 1 116 ? -11.937 -2.955 -6.611 1.00 70.06 116 ASP A O 1
ATOM 957 N N . GLY A 1 117 ? -12.105 -2.170 -4.530 1.00 69.31 117 GLY A N 1
ATOM 958 C CA . GLY A 1 117 ? -12.582 -0.850 -4.961 1.00 69.31 117 GLY A CA 1
ATOM 959 C C . GLY A 1 117 ? -11.522 0.131 -5.484 1.00 69.31 117 GLY A C 1
ATOM 960 O O . GLY A 1 117 ? -11.908 1.073 -6.167 1.00 69.31 117 GLY A O 1
ATOM 961 N N . SER A 1 118 ? -10.221 -0.068 -5.226 1.00 73.00 118 SER A N 1
ATOM 962 C CA . SER A 1 118 ? -9.147 0.825 -5.712 1.00 73.00 118 SER A CA 1
ATOM 963 C C . SER A 1 118 ? -8.388 0.260 -6.913 1.00 73.00 118 SER A C 1
ATOM 965 O O . SER A 1 118 ? -7.773 0.996 -7.685 1.00 73.00 118 SER A O 1
ATOM 967 N N . LEU A 1 119 ? -8.422 -1.060 -7.109 1.00 75.31 119 LEU A N 1
ATOM 968 C CA . LEU A 1 119 ? -7.781 -1.699 -8.255 1.00 75.31 119 LEU A CA 1
ATOM 969 C C . LEU A 1 119 ? -8.681 -1.742 -9.483 1.00 75.31 119 LEU A C 1
ATOM 971 O O . LEU A 1 119 ? -8.145 -1.740 -10.593 1.00 75.31 119 LEU A O 1
ATOM 975 N N . HIS A 1 120 ? -10.007 -1.783 -9.319 1.00 71.69 120 HIS A N 1
ATOM 976 C CA . HIS A 1 120 ? -11.038 -1.870 -10.369 1.00 71.69 120 HIS A CA 1
ATOM 977 C C . HIS A 1 120 ? -10.945 -3.082 -11.326 1.00 71.69 120 HIS A C 1
ATOM 979 O O . HIS A 1 120 ? -11.931 -3.438 -11.960 1.00 71.69 120 HIS A O 1
ATOM 985 N N . THR A 1 121 ? -9.770 -3.706 -11.494 1.00 81.94 121 THR A N 1
ATOM 986 C CA . THR A 1 121 ? -9.509 -4.824 -12.411 1.00 81.94 121 THR A CA 1
ATOM 987 C C . THR A 1 121 ? -8.370 -5.717 -11.908 1.00 81.94 121 THR A C 1
ATOM 989 O O . THR A 1 121 ? -7.371 -5.242 -11.355 1.00 81.94 121 THR A O 1
ATOM 992 N N . LYS A 1 122 ? -8.433 -7.016 -12.236 1.00 86.12 122 LYS A N 1
ATOM 993 C CA . LYS A 1 122 ? -7.341 -7.977 -11.986 1.00 86.12 122 LYS A CA 1
ATOM 994 C C . LYS A 1 122 ? -6.029 -7.596 -12.679 1.00 86.12 122 LYS A C 1
ATOM 996 O O . LYS A 1 122 ? -4.949 -7.883 -12.169 1.00 86.12 122 LYS A O 1
ATOM 1001 N N . SER A 1 123 ? -6.093 -6.890 -13.809 1.00 88.44 123 SER A N 1
ATOM 1002 C CA . SER A 1 123 ? -4.896 -6.396 -14.501 1.00 88.44 123 SER A CA 1
ATOM 1003 C C . SER A 1 123 ? -4.093 -5.410 -13.646 1.00 88.44 123 SER A C 1
ATOM 1005 O O . SER A 1 123 ? -2.863 -5.475 -13.628 1.00 88.44 123 SER A O 1
ATOM 1007 N N . ASN A 1 124 ? -4.762 -4.517 -12.911 1.00 89.38 124 ASN A N 1
ATOM 1008 C CA . ASN A 1 124 ? -4.080 -3.579 -12.018 1.00 89.38 124 ASN A CA 1
ATOM 1009 C C . ASN A 1 124 ? -3.462 -4.301 -10.814 1.00 89.38 124 ASN A C 1
ATOM 1011 O O . ASN A 1 124 ? -2.349 -3.958 -10.418 1.00 89.38 124 ASN A O 1
ATOM 1015 N N . ALA A 1 125 ? -4.119 -5.345 -10.296 1.00 91.12 125 ALA A N 1
ATOM 1016 C CA . ALA A 1 125 ? -3.560 -6.195 -9.243 1.00 91.12 125 ALA A CA 1
ATOM 1017 C C . ALA A 1 125 ? -2.259 -6.878 -9.703 1.00 91.12 125 ALA A C 1
ATOM 1019 O O . ALA A 1 125 ? -1.232 -6.799 -9.028 1.00 91.12 125 ALA A O 1
ATOM 1020 N N . LYS A 1 126 ? -2.263 -7.473 -10.905 1.00 92.88 126 LYS A N 1
ATOM 1021 C CA . LYS A 1 126 ? -1.065 -8.090 -11.505 1.00 92.88 126 LYS A CA 1
ATOM 1022 C C . LYS A 1 126 ? 0.055 -7.079 -11.729 1.00 92.88 126 LYS A C 1
ATOM 1024 O O . LYS A 1 126 ? 1.219 -7.386 -11.469 1.00 92.88 126 LYS A O 1
ATOM 1029 N N . LEU A 1 127 ? -0.281 -5.872 -12.188 1.00 90.94 127 LEU A N 1
ATOM 1030 C CA . LEU A 1 127 ? 0.690 -4.793 -12.356 1.00 90.94 127 LEU A CA 1
ATOM 1031 C C . LEU A 1 127 ? 1.329 -4.410 -11.015 1.00 90.94 127 LEU A C 1
ATOM 1033 O O . LEU A 1 127 ? 2.556 -4.364 -10.921 1.00 90.94 127 LEU A O 1
ATOM 1037 N N . LEU A 1 128 ? 0.513 -4.186 -9.983 1.00 90.56 128 LEU A N 1
ATOM 1038 C CA . LEU A 1 128 ? 0.975 -3.879 -8.632 1.00 90.56 128 LEU A CA 1
ATOM 1039 C C . LEU A 1 128 ? 1.914 -4.977 -8.118 1.00 90.56 128 LEU A C 1
ATOM 1041 O O . LEU A 1 128 ? 3.051 -4.685 -7.756 1.00 90.56 128 LEU A O 1
ATOM 1045 N N . VAL A 1 129 ? 1.505 -6.244 -8.193 1.00 93.38 129 VAL A N 1
ATOM 1046 C CA . VAL A 1 129 ? 2.328 -7.391 -7.776 1.00 93.38 129 VAL A CA 1
ATOM 1047 C C . VAL A 1 129 ? 3.641 -7.488 -8.547 1.00 93.38 129 VAL A C 1
ATOM 1049 O O . VAL A 1 129 ? 4.696 -7.679 -7.939 1.00 93.38 129 VAL A O 1
ATOM 1052 N N . SER A 1 130 ? 3.612 -7.320 -9.870 1.00 91.56 130 SER A N 1
ATOM 1053 C CA . SER A 1 130 ? 4.821 -7.331 -10.699 1.00 91.56 130 SER A CA 1
ATOM 1054 C C . SER A 1 130 ? 5.834 -6.290 -10.223 1.00 91.56 130 SER A C 1
ATOM 1056 O O . SER A 1 130 ? 7.022 -6.585 -10.098 1.00 91.56 130 SER A O 1
ATOM 1058 N N . ARG A 1 131 ? 5.372 -5.077 -9.916 1.00 88.88 131 ARG A N 1
ATOM 1059 C CA . A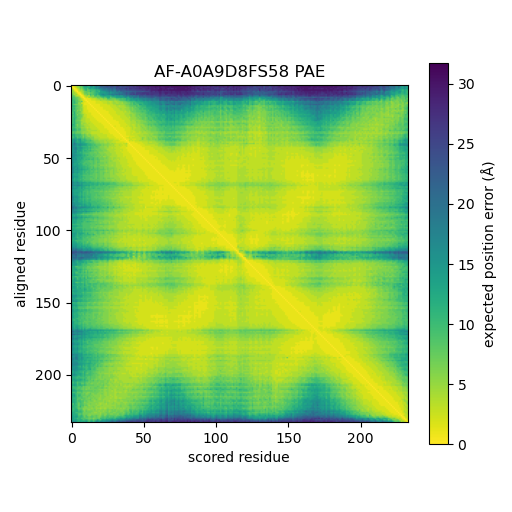RG A 1 131 ? 6.237 -3.996 -9.438 1.00 88.88 131 ARG A CA 1
ATOM 1060 C C . ARG A 1 131 ? 6.691 -4.218 -8.002 1.00 88.88 131 ARG A C 1
ATOM 1062 O O . ARG A 1 131 ? 7.867 -4.013 -7.724 1.00 88.88 131 ARG A O 1
ATOM 1069 N N . LEU A 1 132 ? 5.825 -4.713 -7.119 1.00 89.62 132 LEU A N 1
ATOM 1070 C CA . LEU A 1 132 ? 6.204 -5.100 -5.758 1.00 89.62 132 LEU A CA 1
ATOM 1071 C C . LEU A 1 132 ? 7.338 -6.129 -5.772 1.00 89.62 132 LEU A C 1
ATOM 1073 O O . LEU A 1 132 ? 8.325 -5.956 -5.068 1.00 89.62 132 LEU A O 1
ATOM 1077 N N . ARG A 1 133 ? 7.272 -7.148 -6.635 1.00 90.25 133 ARG A N 1
ATOM 1078 C CA . ARG A 1 133 ? 8.344 -8.153 -6.760 1.00 90.25 133 ARG A CA 1
ATOM 1079 C C . ARG A 1 133 ? 9.690 -7.577 -7.191 1.00 90.25 133 ARG A C 1
ATOM 1081 O O . ARG A 1 133 ? 10.719 -8.139 -6.836 1.00 90.25 133 ARG A O 1
ATOM 1088 N N . ILE A 1 134 ? 9.686 -6.472 -7.931 1.00 87.56 134 ILE A N 1
ATOM 1089 C CA . ILE A 1 134 ? 10.908 -5.762 -8.321 1.00 87.56 134 ILE A CA 1
ATOM 1090 C C . ILE A 1 134 ? 11.382 -4.847 -7.185 1.00 87.56 134 ILE A C 1
ATOM 1092 O O . ILE A 1 134 ? 12.576 -4.776 -6.918 1.00 87.56 134 ILE A O 1
ATOM 1096 N N . LEU A 1 135 ? 10.464 -4.158 -6.502 1.00 85.38 135 LEU A N 1
ATOM 1097 C CA . LEU A 1 135 ? 10.783 -3.140 -5.495 1.00 85.38 135 LEU A CA 1
ATOM 1098 C C . LEU A 1 135 ? 11.163 -3.722 -4.126 1.00 85.38 135 LEU A C 1
ATOM 1100 O O . LEU A 1 135 ? 12.046 -3.178 -3.463 1.00 85.38 135 LEU A O 1
ATOM 1104 N N . LEU A 1 136 ? 10.530 -4.819 -3.698 1.00 89.94 136 LEU A N 1
ATOM 1105 C CA . LEU A 1 136 ? 10.756 -5.422 -2.378 1.00 89.94 136 LEU A CA 1
ATOM 1106 C C . LEU A 1 136 ? 12.223 -5.852 -2.170 1.00 89.94 136 LEU A C 1
ATOM 1108 O O . LEU A 1 136 ? 12.799 -5.477 -1.146 1.00 89.94 136 LEU A O 1
ATOM 1112 N N . PRO A 1 137 ? 12.889 -6.547 -3.118 1.00 90.38 137 PRO A N 1
ATOM 1113 C CA . PRO A 1 137 ? 14.291 -6.937 -2.952 1.00 90.38 137 PRO A CA 1
ATOM 1114 C C . PRO A 1 137 ? 15.260 -5.752 -2.879 1.00 90.38 137 PRO A C 1
ATOM 1116 O O . PRO A 1 137 ? 16.313 -5.870 -2.257 1.00 90.38 137 PRO A O 1
ATOM 1119 N N . LEU A 1 138 ? 14.910 -4.610 -3.483 1.00 87.81 138 LEU A N 1
ATOM 1120 C CA . LEU A 1 138 ? 15.759 -3.414 -3.507 1.00 87.81 138 LEU A CA 1
ATOM 1121 C C . LEU A 1 138 ? 15.832 -2.705 -2.149 1.00 87.81 138 LEU A C 1
ATOM 1123 O O . LEU A 1 138 ? 16.705 -1.862 -1.960 1.00 87.81 138 LEU A O 1
ATOM 1127 N N . LYS A 1 139 ? 14.920 -3.020 -1.215 1.00 89.00 139 LYS A N 1
ATOM 1128 C CA . LYS A 1 139 ? 14.871 -2.451 0.144 1.00 89.00 139 LYS A CA 1
ATOM 1129 C C . LYS A 1 139 ? 15.002 -0.923 0.172 1.00 89.00 139 LYS A C 1
ATOM 1131 O O . LYS A 1 139 ? 15.661 -0.359 1.045 1.00 89.00 139 LYS A O 1
ATOM 1136 N N . ILE A 1 140 ? 14.354 -0.246 -0.780 1.00 87.12 140 ILE A N 1
ATOM 1137 C CA . ILE A 1 140 ? 14.368 1.218 -0.866 1.00 87.12 140 ILE A CA 1
ATOM 1138 C C . ILE A 1 140 ? 13.809 1.781 0.454 1.00 87.12 140 ILE A C 1
ATOM 1140 O O . ILE A 1 140 ? 12.662 1.470 0.788 1.00 87.12 140 ILE A O 1
ATOM 1144 N N . PRO A 1 141 ? 14.566 2.602 1.211 1.00 89.69 141 PRO A N 1
ATOM 1145 C CA . PRO A 1 141 ? 14.187 2.997 2.570 1.00 89.69 141 PRO A CA 1
ATOM 1146 C C . PRO A 1 141 ? 12.795 3.623 2.683 1.00 89.69 141 PRO A C 1
ATOM 1148 O O . PRO A 1 141 ? 12.078 3.385 3.648 1.00 89.69 141 PRO A O 1
ATOM 1151 N N . GLN A 1 142 ? 12.388 4.412 1.694 1.00 87.31 142 GLN A N 1
ATOM 1152 C CA . GLN A 1 142 ? 11.096 5.094 1.677 1.00 87.31 142 GLN A CA 1
ATOM 1153 C C . GLN A 1 142 ? 9.951 4.118 1.419 1.00 87.31 142 GLN A C 1
ATOM 1155 O O . GLN A 1 142 ? 8.909 4.218 2.053 1.00 87.31 142 GLN A O 1
ATOM 1160 N N . PHE A 1 143 ? 10.172 3.120 0.567 1.00 86.75 143 PHE A N 1
ATOM 1161 C CA . PHE A 1 143 ? 9.201 2.053 0.359 1.00 86.75 143 PHE A CA 1
ATOM 1162 C C . PHE A 1 143 ? 9.063 1.171 1.612 1.00 86.75 143 PHE A C 1
ATOM 1164 O O . PHE A 1 143 ? 7.961 0.825 2.021 1.00 86.75 143 PHE A O 1
ATOM 1171 N N . GLN A 1 144 ? 10.177 0.899 2.298 1.00 90.38 144 GLN A N 1
ATOM 1172 C CA . GLN A 1 144 ? 10.183 0.203 3.589 1.00 90.38 144 GLN A CA 1
ATOM 1173 C C . GLN A 1 144 ? 9.444 0.984 4.683 1.00 90.38 144 GLN A C 1
ATOM 1175 O O . GLN A 1 144 ? 8.767 0.384 5.515 1.00 90.38 144 GLN A O 1
ATOM 1180 N N . LYS A 1 145 ? 9.535 2.321 4.679 1.00 90.19 145 LYS A N 1
ATOM 1181 C CA . LYS A 1 145 ? 8.725 3.168 5.564 1.00 90.19 145 LYS A CA 1
ATOM 1182 C C . LYS A 1 145 ? 7.237 3.004 5.283 1.00 90.19 145 LYS A C 1
ATOM 1184 O O . LYS A 1 145 ? 6.507 2.778 6.234 1.00 90.19 145 LYS A O 1
ATOM 1189 N N . VAL A 1 146 ? 6.811 3.005 4.017 1.00 89.31 146 VAL A N 1
ATOM 1190 C CA . VAL A 1 146 ? 5.402 2.753 3.661 1.00 89.31 146 VAL A CA 1
ATOM 1191 C C . VAL A 1 146 ? 4.929 1.406 4.210 1.00 89.31 146 VAL A C 1
ATOM 1193 O O . VAL A 1 146 ? 3.898 1.365 4.872 1.00 89.31 146 VAL A O 1
ATOM 1196 N N . ILE A 1 147 ? 5.692 0.321 4.031 1.00 91.25 147 ILE A N 1
ATOM 1197 C CA . ILE A 1 147 ? 5.335 -1.006 4.577 1.00 91.25 147 ILE A CA 1
ATOM 1198 C C . ILE A 1 147 ? 5.173 -0.949 6.104 1.00 91.25 147 ILE A C 1
ATOM 1200 O O . ILE A 1 147 ? 4.172 -1.422 6.640 1.00 91.25 147 ILE A O 1
ATOM 1204 N N . LYS A 1 148 ? 6.124 -0.324 6.810 1.00 92.19 148 LYS A N 1
ATOM 1205 C CA . LYS A 1 148 ? 6.067 -0.170 8.272 1.00 92.19 148 LYS A CA 1
ATOM 1206 C C . LYS A 1 148 ? 4.881 0.676 8.729 1.00 92.19 148 LYS A C 1
ATOM 1208 O O . LYS A 1 148 ? 4.189 0.267 9.654 1.00 92.19 148 LYS A O 1
ATOM 1213 N N . SER A 1 149 ? 4.631 1.812 8.082 1.00 91.44 149 SER A N 1
ATOM 1214 C CA . SER A 1 149 ? 3.473 2.664 8.363 1.00 91.44 149 SER A CA 1
ATOM 1215 C C . SER A 1 149 ? 2.178 1.896 8.140 1.00 91.44 149 SER A C 1
ATOM 1217 O O . SER A 1 149 ? 1.277 1.970 8.961 1.00 91.44 149 SER A O 1
ATOM 1219 N N . THR A 1 150 ? 2.109 1.087 7.085 1.00 92.38 150 THR A N 1
ATOM 1220 C CA . THR A 1 150 ? 0.937 0.256 6.794 1.00 92.38 150 THR A CA 1
ATOM 1221 C C . THR A 1 150 ? 0.694 -0.779 7.895 1.00 92.38 150 THR A C 1
ATOM 1223 O O . THR A 1 150 ? -0.429 -0.926 8.363 1.00 92.38 150 THR A O 1
ATOM 1226 N N . TRP A 1 151 ? 1.747 -1.443 8.383 1.00 95.00 151 TRP A N 1
ATOM 1227 C CA . TRP A 1 151 ? 1.633 -2.341 9.536 1.00 95.00 151 TRP A CA 1
ATOM 1228 C C . TRP A 1 151 ? 1.208 -1.607 10.815 1.00 95.00 151 TRP A C 1
ATOM 1230 O O . TRP A 1 151 ? 0.389 -2.116 11.574 1.00 95.00 151 TRP A O 1
ATOM 1240 N N . HIS A 1 152 ? 1.730 -0.401 11.047 1.00 94.50 152 HIS A N 1
ATOM 1241 C CA . HIS A 1 152 ? 1.299 0.430 12.168 1.00 94.50 152 HIS A CA 1
ATOM 1242 C C . HIS A 1 152 ? -0.194 0.773 12.076 1.00 94.50 152 HIS A C 1
ATOM 1244 O O . HIS A 1 152 ? -0.901 0.592 13.061 1.00 94.50 152 HIS A O 1
ATOM 1250 N N . GLY A 1 153 ? -0.695 1.133 10.890 1.00 94.12 153 GLY A N 1
ATOM 1251 C CA . GLY A 1 153 ? -2.123 1.361 10.657 1.00 94.12 153 GLY A CA 1
ATOM 1252 C C . GLY A 1 153 ? -2.994 0.147 10.991 1.00 94.12 153 GLY A C 1
ATOM 1253 O O . GLY A 1 153 ? -4.043 0.301 11.610 1.00 94.12 153 GLY A O 1
ATOM 1254 N N . TYR A 1 154 ? -2.534 -1.071 10.676 1.00 95.88 154 TYR A N 1
ATOM 1255 C CA . TYR A 1 154 ? -3.211 -2.301 11.111 1.00 95.88 154 TYR A CA 1
ATOM 1256 C C . TYR A 1 154 ? -3.288 -2.398 12.642 1.00 95.88 154 TYR A C 1
ATOM 1258 O O . TYR A 1 154 ? -4.350 -2.688 13.190 1.00 95.88 154 TYR A O 1
ATOM 1266 N N . LEU A 1 155 ? -2.182 -2.129 13.343 1.00 96.69 155 LEU A N 1
ATOM 1267 C CA . LEU A 1 155 ? -2.155 -2.163 14.808 1.00 96.69 155 LEU A CA 1
ATOM 1268 C C . LEU A 1 155 ? -3.072 -1.100 15.426 1.00 96.69 155 LEU A C 1
ATOM 1270 O O . LEU A 1 155 ? -3.778 -1.412 16.383 1.00 96.69 155 LEU A O 1
ATOM 1274 N N . CYS A 1 156 ? -3.110 0.113 14.868 1.00 96.44 156 CYS A N 1
ATOM 1275 C CA . CYS A 1 156 ? -4.035 1.164 15.295 1.00 96.44 156 CYS A CA 1
ATOM 1276 C C . CYS A 1 156 ? -5.492 0.718 15.135 1.00 96.44 156 CYS A C 1
ATOM 1278 O O . CYS A 1 156 ? -6.273 0.830 16.076 1.00 96.44 156 CYS A O 1
ATOM 1280 N N . GLY A 1 157 ? -5.856 0.135 13.989 1.00 96.38 157 GLY A N 1
ATOM 1281 C CA . GLY A 1 157 ? -7.212 -0.364 13.764 1.00 96.38 157 GLY A CA 1
ATOM 1282 C C . GLY A 1 157 ? -7.606 -1.520 14.693 1.00 96.38 157 GLY A C 1
ATOM 1283 O O . GLY A 1 157 ? -8.750 -1.582 15.144 1.00 96.38 157 GLY A O 1
ATOM 1284 N N . VAL A 1 158 ? -6.672 -2.416 15.032 1.00 97.38 158 VAL A N 1
ATOM 1285 C CA . VAL A 1 158 ? -6.890 -3.457 16.057 1.00 97.38 158 VAL A CA 1
ATOM 1286 C C . VAL A 1 158 ? -7.088 -2.831 17.438 1.00 97.38 158 VAL A C 1
ATOM 1288 O O . VAL A 1 158 ? -7.965 -3.264 18.185 1.00 97.38 158 VAL A O 1
ATOM 1291 N N . ASN A 1 159 ? -6.301 -1.806 17.775 1.00 97.88 159 ASN A N 1
ATOM 1292 C CA . ASN A 1 159 ? -6.404 -1.109 19.053 1.00 97.88 159 ASN A CA 1
ATOM 1293 C C . ASN A 1 159 ? -7.756 -0.398 19.199 1.00 97.88 159 ASN A C 1
ATOM 1295 O O . ASN A 1 159 ? -8.421 -0.563 20.215 1.00 97.88 159 ASN A O 1
ATOM 1299 N N . VAL A 1 160 ? -8.216 0.305 18.159 1.00 98.12 160 VAL A N 1
ATOM 1300 C CA . VAL A 1 160 ? -9.541 0.945 18.149 1.00 98.12 160 VAL A CA 1
ATOM 1301 C C . VAL A 1 160 ? -10.648 -0.079 18.394 1.00 98.12 160 VAL A C 1
ATOM 1303 O O . VAL A 1 160 ? -11.485 0.136 19.268 1.00 98.12 160 VAL A O 1
ATOM 1306 N N . LYS A 1 161 ? -10.632 -1.214 17.679 1.00 97.88 161 LYS A N 1
ATOM 1307 C CA . LYS A 1 161 ? -11.618 -2.288 17.883 1.00 97.88 161 LYS A CA 1
ATOM 1308 C C . LYS A 1 161 ? -11.633 -2.762 19.341 1.00 97.88 161 LYS A C 1
ATOM 1310 O O . LYS A 1 161 ? -12.696 -2.856 19.946 1.00 97.88 161 LYS A O 1
ATOM 1315 N N . LYS A 1 162 ? -10.453 -3.015 19.909 1.00 98.06 162 LYS A N 1
ATOM 1316 C CA . LYS A 1 162 ? -10.301 -3.465 21.295 1.00 98.06 162 LYS A CA 1
ATOM 1317 C C . LYS A 1 162 ? -10.831 -2.439 22.301 1.00 98.06 162 LYS A C 1
ATOM 1319 O O . LYS A 1 162 ? -11.496 -2.815 23.260 1.00 98.06 162 LYS A O 1
ATOM 1324 N N . GLU A 1 163 ? -10.547 -1.152 22.111 1.00 98.31 163 GLU A N 1
ATOM 1325 C CA . GLU A 1 163 ? -11.025 -0.118 23.036 1.00 98.31 163 GLU A CA 1
ATOM 1326 C C . GLU A 1 163 ? -12.540 0.123 22.917 1.00 98.31 163 GLU A C 1
ATOM 1328 O O . GLU A 1 163 ? -13.183 0.415 23.925 1.00 98.31 163 GLU A O 1
ATOM 1333 N N . ILE A 1 164 ? -13.141 -0.103 21.740 1.00 98.25 164 ILE A N 1
ATOM 1334 C CA . ILE A 1 164 ? -14.605 -0.177 21.590 1.00 98.25 164 ILE A CA 1
ATOM 1335 C C . ILE A 1 164 ? -15.169 -1.333 22.427 1.00 98.25 164 ILE A C 1
ATOM 1337 O O . ILE A 1 164 ? -16.087 -1.125 23.218 1.00 98.25 164 ILE A O 1
ATOM 1341 N N . GLU A 1 165 ? -14.608 -2.539 22.304 1.00 98.19 165 GLU A N 1
ATOM 1342 C CA . GLU A 1 165 ? -15.037 -3.712 23.085 1.00 98.19 165 GLU A CA 1
ATOM 1343 C C . GLU A 1 165 ? -14.904 -3.471 24.599 1.00 98.19 165 GLU A C 1
ATOM 1345 O O . GLU A 1 165 ? -15.826 -3.772 25.360 1.00 98.19 165 GLU A O 1
ATOM 1350 N N . ASN A 1 166 ? -13.794 -2.865 25.039 1.00 98.06 166 ASN A N 1
ATOM 1351 C CA . ASN A 1 166 ? -13.579 -2.498 26.440 1.00 98.06 166 ASN A CA 1
ATOM 1352 C C . ASN A 1 166 ? -14.642 -1.514 26.943 1.00 98.06 166 ASN A C 1
ATOM 1354 O O . ASN A 1 166 ? -15.157 -1.684 28.050 1.00 98.06 166 ASN A O 1
ATOM 1358 N N . TYR A 1 167 ? -14.967 -0.495 26.141 1.00 98.19 167 TYR A N 1
ATOM 1359 C CA . TYR A 1 167 ? -15.976 0.502 26.491 1.00 98.19 167 TYR A CA 1
ATOM 1360 C C . TYR A 1 167 ? -17.367 -0.121 26.611 1.00 98.19 167 TYR A C 1
ATOM 1362 O O . TYR A 1 167 ? -18.089 0.176 27.557 1.00 98.19 167 TYR A O 1
ATOM 1370 N N . LEU A 1 168 ? -17.728 -1.024 25.697 1.00 97.50 168 LEU A N 1
ATOM 1371 C CA . LEU A 1 168 ? -19.010 -1.731 25.736 1.00 97.50 168 LEU A CA 1
ATOM 1372 C C . LEU A 1 168 ? -19.139 -2.632 26.967 1.00 97.50 168 LEU A C 1
ATOM 1374 O O . LEU A 1 168 ? -20.222 -2.734 27.540 1.00 97.50 168 LEU A O 1
ATOM 1378 N N . ALA A 1 169 ? -18.045 -3.276 27.382 1.00 97.75 169 ALA A N 1
ATOM 1379 C CA . ALA A 1 169 ? -18.037 -4.139 28.557 1.00 97.75 169 ALA A CA 1
ATOM 1380 C C . ALA A 1 169 ? -18.146 -3.351 29.871 1.00 97.75 169 ALA A C 1
ATOM 1382 O O . ALA A 1 169 ? -18.819 -3.802 30.795 1.00 97.75 169 ALA A O 1
ATOM 1383 N N . ASN A 1 170 ? -17.480 -2.195 29.966 1.00 96.88 170 ASN A N 1
ATOM 1384 C CA . ASN A 1 170 ? -17.469 -1.353 31.162 1.00 96.88 170 ASN A CA 1
ATOM 1385 C C . ASN A 1 170 ? -17.481 0.136 30.771 1.00 96.88 170 ASN A C 1
ATOM 1387 O O . ASN A 1 170 ? -16.416 0.750 30.693 1.00 96.88 170 ASN A O 1
ATOM 1391 N N . PRO A 1 171 ? -18.653 0.750 30.537 1.00 96.00 171 PRO A N 1
ATOM 1392 C CA . PRO A 1 171 ? -18.711 2.150 30.129 1.00 96.00 171 PRO A CA 1
ATOM 1393 C C . PRO A 1 171 ? -18.201 3.083 31.236 1.00 96.00 171 PRO A C 1
ATOM 1395 O O . PRO A 1 171 ? -18.811 3.193 32.301 1.00 96.00 171 PRO A O 1
ATOM 1398 N N . SER A 1 172 ? -17.088 3.777 30.987 1.00 97.31 172 SER A N 1
ATOM 1399 C CA . SER A 1 172 ? -16.553 4.812 31.879 1.00 97.31 172 SER A CA 1
ATOM 1400 C C . SER A 1 172 ? -15.866 5.936 31.090 1.00 97.31 172 SER A C 1
ATOM 1402 O O . SER A 1 172 ? -15.408 5.695 29.966 1.00 97.31 172 SER A O 1
ATOM 1404 N N . PRO A 1 173 ? -15.763 7.157 31.653 1.00 96.69 173 PRO A N 1
ATOM 1405 C CA . PRO A 1 173 ? -15.030 8.258 31.026 1.00 96.69 173 PRO A CA 1
ATOM 1406 C C . PRO A 1 173 ? -13.569 7.905 30.728 1.00 96.69 173 PRO A C 1
ATOM 1408 O O . PRO A 1 173 ? -13.070 8.200 29.649 1.00 96.69 173 PRO A O 1
ATOM 1411 N N . GLU A 1 174 ? -12.897 7.195 31.635 1.00 96.94 174 GLU A N 1
ATOM 1412 C CA . GLU A 1 174 ? -11.488 6.822 31.478 1.00 96.94 174 GLU A CA 1
ATOM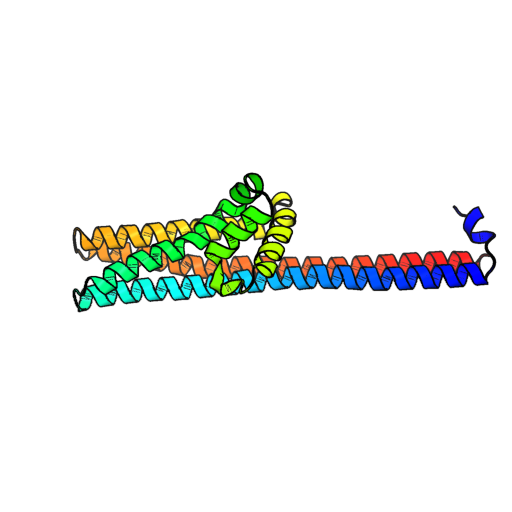 1413 C C . GLU A 1 174 ? -11.269 5.829 30.328 1.00 96.94 174 GLU A C 1
ATOM 1415 O O . GLU A 1 174 ? -10.238 5.867 29.655 1.00 96.94 174 GLU A O 1
ATOM 1420 N N . ILE A 1 175 ? -12.219 4.915 30.099 1.00 96.00 175 ILE A N 1
ATOM 1421 C CA . ILE A 1 175 ? -12.155 3.975 28.971 1.00 96.00 175 ILE A CA 1
ATOM 1422 C C . ILE A 1 175 ? -12.504 4.690 27.664 1.00 96.00 175 ILE A C 1
ATOM 1424 O O . ILE A 1 175 ? -11.868 4.442 26.640 1.00 96.00 175 ILE A O 1
ATOM 1428 N N . PHE A 1 176 ? -13.446 5.633 27.700 1.00 96.75 176 PHE A N 1
ATOM 1429 C CA . PHE A 1 176 ? -13.750 6.467 26.541 1.00 96.75 176 PHE A CA 1
ATOM 1430 C C . PHE A 1 176 ? -12.553 7.334 26.119 1.00 96.75 176 PHE A C 1
ATOM 1432 O O . PHE A 1 176 ? -12.268 7.453 24.929 1.00 96.75 176 PHE A O 1
ATOM 1439 N N . ASP A 1 177 ? -11.788 7.868 27.072 1.00 97.81 177 ASP A N 1
ATOM 1440 C CA . ASP A 1 177 ? -10.554 8.605 26.781 1.00 97.81 177 ASP A CA 1
ATOM 1441 C C . ASP A 1 177 ? -9.493 7.721 26.112 1.00 97.81 177 ASP A C 1
ATOM 1443 O O . ASP A 1 177 ? -8.842 8.156 25.161 1.00 97.81 177 ASP A O 1
ATOM 1447 N N . LYS A 1 178 ? -9.351 6.456 26.530 1.00 97.75 178 LYS A N 1
ATOM 1448 C CA . LYS A 1 178 ? -8.468 5.492 25.846 1.00 97.75 178 LYS A CA 1
ATOM 1449 C C . LYS A 1 178 ? -8.910 5.228 24.412 1.00 97.75 178 LYS A C 1
ATOM 1451 O O . LYS A 1 178 ? -8.068 5.190 23.516 1.00 97.75 178 LYS A O 1
ATOM 1456 N N . LEU A 1 179 ? -10.216 5.091 24.187 1.00 97.81 179 LEU A N 1
ATOM 1457 C CA . LEU A 1 179 ? -10.770 4.961 22.845 1.00 97.81 179 LEU A CA 1
ATOM 1458 C C . LEU A 1 179 ? -10.474 6.210 21.999 1.00 97.81 179 LEU A C 1
ATOM 1460 O O . LEU A 1 179 ? -10.006 6.078 20.869 1.00 97.81 179 LEU A O 1
ATOM 1464 N N . ASN A 1 180 ? -10.651 7.415 22.548 1.00 97.50 180 ASN A N 1
ATOM 1465 C CA . ASN A 1 180 ? -10.307 8.661 21.858 1.00 97.50 180 ASN A CA 1
ATOM 1466 C C . ASN A 1 180 ? -8.819 8.728 21.490 1.00 97.50 180 ASN A C 1
ATOM 1468 O O . ASN A 1 180 ? -8.487 9.122 20.373 1.00 97.50 180 ASN A O 1
ATOM 1472 N N . ILE A 1 181 ? -7.925 8.304 22.389 1.00 97.94 181 ILE A N 1
ATOM 1473 C CA . ILE A 1 181 ? -6.485 8.213 22.109 1.00 97.94 181 ILE A CA 1
ATOM 1474 C C . ILE A 1 181 ? -6.225 7.233 20.957 1.00 97.94 181 ILE A C 1
ATOM 1476 O O . ILE A 1 181 ? -5.533 7.590 20.006 1.00 97.94 181 ILE A O 1
ATOM 1480 N N . ALA A 1 182 ? -6.830 6.041 20.975 1.00 97.75 182 ALA A N 1
ATOM 1481 C CA . ALA A 1 182 ? -6.689 5.069 19.888 1.00 97.75 182 ALA A CA 1
ATOM 1482 C C . ALA A 1 182 ? -7.194 5.624 18.540 1.00 97.75 182 ALA A C 1
ATOM 1484 O O . ALA A 1 182 ? -6.558 5.425 17.501 1.00 97.75 182 ALA A O 1
ATOM 1485 N N . MET A 1 183 ? -8.303 6.375 18.545 1.00 97.00 183 MET A N 1
ATOM 1486 C CA . MET A 1 183 ? -8.812 7.045 17.344 1.00 97.00 183 MET A CA 1
ATOM 1487 C C . MET A 1 183 ? -7.867 8.152 16.849 1.00 97.00 183 MET A C 1
ATOM 1489 O O . MET A 1 183 ? -7.678 8.310 15.640 1.00 97.00 183 MET A O 1
ATOM 1493 N N . GLN A 1 184 ? -7.252 8.914 17.758 1.00 96.50 184 GLN A N 1
ATOM 1494 C CA . GLN A 1 184 ? -6.255 9.933 17.418 1.00 96.50 184 GLN A CA 1
ATOM 1495 C C . GLN A 1 184 ? -4.986 9.317 16.820 1.00 96.50 184 GLN A C 1
ATOM 1497 O O . GLN A 1 184 ? -4.474 9.840 15.831 1.00 96.50 184 GLN A O 1
ATOM 1502 N N . GLU A 1 185 ? -4.511 8.190 17.354 1.00 96.12 185 GLU A N 1
ATOM 1503 C CA . GLU A 1 185 ? -3.382 7.443 16.787 1.00 96.12 185 GLU A CA 1
ATOM 1504 C C . GLU A 1 185 ? -3.677 6.979 15.354 1.00 96.12 185 GLU A C 1
ATOM 1506 O O . GLU A 1 185 ? -2.848 7.159 14.460 1.00 96.12 185 GLU A O 1
ATOM 1511 N N . MET A 1 186 ? -4.884 6.462 15.100 1.00 94.69 186 MET A N 1
ATOM 1512 C CA . MET A 1 186 ? -5.315 6.073 13.753 1.00 94.69 186 MET A CA 1
ATOM 1513 C C . MET A 1 186 ? -5.332 7.263 12.777 1.00 94.69 186 MET A C 1
ATOM 1515 O O . MET A 1 186 ? -4.923 7.137 11.621 1.00 94.69 186 MET A O 1
ATOM 1519 N N . ASN A 1 187 ? -5.744 8.445 13.241 1.00 92.06 187 ASN A N 1
ATOM 1520 C CA . ASN A 1 187 ? -5.683 9.674 12.445 1.00 92.06 187 ASN A CA 1
ATOM 1521 C C . ASN A 1 187 ? -4.239 10.141 12.191 1.00 92.06 187 ASN A C 1
ATOM 1523 O O . ASN A 1 187 ? -3.915 10.595 11.089 1.00 92.06 187 ASN A O 1
ATOM 1527 N N . GLY A 1 188 ? -3.355 9.982 13.180 1.00 91.50 188 GLY A N 1
ATOM 1528 C CA . GLY A 1 188 ? -1.916 10.204 13.031 1.00 91.50 188 GLY A CA 1
ATOM 1529 C C . GLY A 1 188 ? -1.310 9.316 11.942 1.00 91.50 188 GLY A C 1
ATOM 1530 O O . GLY A 1 188 ? -0.608 9.814 11.060 1.00 91.50 188 GLY A O 1
ATOM 1531 N N . TYR A 1 189 ? -1.681 8.031 11.917 1.00 91.81 189 TYR A N 1
ATOM 1532 C CA . TYR A 1 189 ? -1.268 7.088 10.873 1.00 91.81 189 TYR A CA 1
ATOM 1533 C C . TYR A 1 189 ? -1.584 7.592 9.455 1.00 91.81 189 TYR A C 1
ATOM 1535 O O . TYR A 1 189 ? -0.723 7.504 8.574 1.00 91.81 189 TYR A O 1
ATOM 1543 N N . TYR A 1 190 ? -2.778 8.146 9.210 1.00 90.25 190 TYR A N 1
ATOM 1544 C CA . TYR A 1 190 ? -3.121 8.658 7.877 1.00 90.25 190 TYR A CA 1
ATOM 1545 C C . TYR A 1 190 ? -2.196 9.794 7.433 1.00 90.25 190 TYR A C 1
ATOM 1547 O O . TYR A 1 190 ? -1.814 9.857 6.262 1.00 90.25 190 TYR A O 1
ATOM 1555 N N . THR A 1 191 ? -1.778 10.648 8.366 1.00 88.69 191 THR A N 1
ATOM 1556 C CA . THR A 1 191 ? -0.823 11.729 8.090 1.00 88.69 191 THR A CA 1
ATOM 1557 C C . THR A 1 191 ? 0.557 11.164 7.743 1.00 88.69 191 THR A C 1
ATOM 1559 O O . THR A 1 191 ? 1.138 11.518 6.713 1.00 88.69 191 THR A O 1
ATOM 1562 N N . ASP A 1 192 ? 1.053 10.221 8.545 1.00 87.88 192 ASP A N 1
ATOM 1563 C CA . ASP A 1 192 ? 2.372 9.606 8.359 1.00 87.88 192 ASP A CA 1
ATOM 1564 C C . ASP A 1 192 ? 2.476 8.788 7.066 1.00 87.88 192 ASP A C 1
ATOM 1566 O O . ASP A 1 192 ? 3.507 8.790 6.376 1.00 87.88 192 ASP A O 1
ATOM 1570 N N . PHE A 1 193 ? 1.413 8.066 6.712 1.00 87.50 193 PHE A N 1
ATOM 1571 C CA . PHE A 1 193 ? 1.374 7.304 5.471 1.00 87.50 193 PHE A CA 1
ATOM 1572 C C . PHE A 1 193 ? 1.308 8.237 4.258 1.00 87.50 193 PHE A C 1
ATOM 1574 O O . PHE A 1 193 ? 2.024 7.989 3.285 1.00 87.50 193 PHE A O 1
ATOM 1581 N N . ALA A 1 194 ? 0.531 9.326 4.306 1.00 87.62 194 ALA A N 1
ATOM 1582 C CA . ALA A 1 194 ? 0.459 10.289 3.207 1.00 87.62 194 ALA A CA 1
ATOM 1583 C C . ALA A 1 194 ? 1.835 10.918 2.925 1.00 87.62 194 ALA A C 1
ATOM 1585 O O . ALA A 1 194 ? 2.300 10.924 1.782 1.00 87.62 194 ALA A O 1
ATOM 1586 N N . ASP A 1 195 ? 2.545 11.350 3.9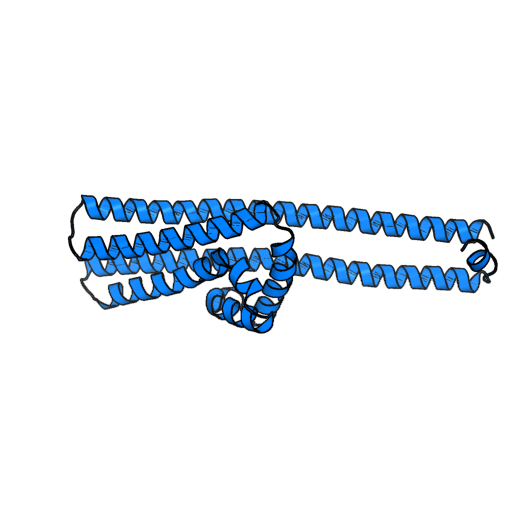71 1.00 89.00 195 ASP A N 1
ATOM 1587 C CA . ASP A 1 195 ? 3.922 11.848 3.863 1.00 89.00 195 ASP A CA 1
ATOM 1588 C C . ASP A 1 195 ? 4.884 10.777 3.307 1.00 89.00 195 ASP A C 1
ATOM 1590 O O . ASP A 1 195 ? 5.712 11.043 2.426 1.00 89.00 195 ASP A O 1
ATOM 1594 N N . SER A 1 196 ? 4.742 9.526 3.751 1.00 88.19 196 SER A N 1
ATOM 1595 C CA . SER A 1 196 ? 5.552 8.408 3.251 1.00 88.19 196 SER A CA 1
ATOM 1596 C C . SER A 1 196 ? 5.319 8.133 1.760 1.00 88.19 196 SER A C 1
ATOM 1598 O O . SER A 1 196 ? 6.288 7.937 1.019 1.00 88.19 196 SER A O 1
ATOM 1600 N N . ILE A 1 197 ? 4.070 8.173 1.290 1.00 85.81 197 ILE A N 1
ATOM 1601 C CA . ILE A 1 197 ? 3.730 8.020 -0.131 1.00 85.81 197 ILE A CA 1
ATOM 1602 C C . ILE A 1 197 ? 4.276 9.182 -0.956 1.00 85.81 197 ILE A C 1
ATOM 1604 O O . ILE A 1 197 ? 4.902 8.942 -1.990 1.00 85.81 197 ILE A O 1
ATOM 1608 N N . HIS A 1 198 ? 4.141 10.425 -0.487 1.00 86.62 198 HIS A N 1
ATOM 1609 C CA . HIS A 1 198 ? 4.724 11.580 -1.172 1.00 86.62 198 HIS A CA 1
ATOM 1610 C C . HIS A 1 198 ? 6.244 11.452 -1.327 1.00 86.62 198 HIS A C 1
ATOM 1612 O O . HIS A 1 198 ? 6.791 11.736 -2.397 1.00 86.62 198 HIS A O 1
ATOM 1618 N N . LYS A 1 199 ? 6.941 10.941 -0.306 1.00 88.00 199 LYS A N 1
ATOM 1619 C CA . LYS A 1 199 ? 8.385 10.660 -0.378 1.00 88.00 199 LYS A CA 1
ATOM 1620 C C . LYS A 1 199 ? 8.718 9.564 -1.393 1.00 88.00 199 LYS A C 1
ATOM 1622 O O . LYS A 1 199 ? 9.697 9.703 -2.132 1.00 88.00 199 LYS A O 1
ATOM 1627 N N . VAL A 1 200 ? 7.921 8.496 -1.472 1.00 85.88 200 VAL A N 1
ATOM 1628 C CA . VAL A 1 200 ? 8.092 7.446 -2.494 1.00 85.88 200 VAL A CA 1
ATOM 1629 C C . VAL A 1 200 ? 7.839 7.997 -3.898 1.00 85.88 200 VAL A C 1
ATOM 1631 O O . VAL A 1 200 ? 8.625 7.726 -4.809 1.00 85.88 200 VAL A O 1
ATOM 1634 N N . GLN A 1 201 ? 6.805 8.816 -4.080 1.00 83.88 201 GLN A N 1
ATOM 1635 C CA . GLN A 1 201 ? 6.490 9.463 -5.352 1.00 83.88 201 GLN A CA 1
ATOM 1636 C C . GLN A 1 201 ? 7.625 10.392 -5.805 1.00 83.88 201 GLN A C 1
ATOM 1638 O O . GLN A 1 201 ? 8.067 10.306 -6.950 1.00 83.88 201 GLN A O 1
ATOM 1643 N N . ALA A 1 202 ? 8.157 11.229 -4.909 1.00 85.94 202 ALA A N 1
ATOM 1644 C CA . ALA A 1 202 ? 9.269 12.128 -5.216 1.00 85.94 202 ALA A CA 1
ATOM 1645 C C . ALA A 1 202 ? 10.516 11.363 -5.689 1.00 85.94 202 ALA A C 1
ATOM 1647 O O . ALA A 1 202 ? 11.160 11.747 -6.668 1.00 85.94 202 ALA A O 1
ATOM 1648 N N . ILE A 1 203 ? 10.837 10.242 -5.038 1.00 83.56 203 ILE A N 1
ATOM 1649 C CA . ILE A 1 203 ? 11.961 9.386 -5.437 1.00 83.56 203 ILE A CA 1
ATOM 1650 C C . ILE A 1 203 ? 11.685 8.685 -6.756 1.00 83.56 203 ILE A C 1
ATOM 1652 O O . ILE A 1 203 ? 12.568 8.649 -7.608 1.00 83.56 203 ILE A O 1
ATOM 1656 N N . THR A 1 204 ? 10.474 8.169 -6.951 1.00 80.69 204 THR A N 1
ATOM 1657 C CA . THR A 1 204 ? 10.073 7.525 -8.206 1.00 80.69 204 THR A CA 1
ATOM 1658 C C . THR A 1 204 ? 10.230 8.498 -9.372 1.00 80.69 204 THR A C 1
ATOM 1660 O O . THR A 1 204 ? 10.872 8.159 -10.363 1.00 80.69 204 THR A O 1
ATOM 1663 N N . ASN A 1 205 ? 9.761 9.739 -9.215 1.00 81.62 205 ASN A N 1
ATOM 1664 C CA . ASN A 1 205 ? 9.928 10.796 -10.211 1.00 81.62 205 ASN A CA 1
ATOM 1665 C C . ASN A 1 205 ? 11.406 11.127 -10.447 1.00 81.62 205 ASN A C 1
ATOM 1667 O O . ASN A 1 205 ? 11.836 11.247 -11.589 1.00 81.62 205 ASN A O 1
ATOM 1671 N N . LYS A 1 206 ? 12.218 11.217 -9.387 1.00 84.31 206 LYS A N 1
ATOM 1672 C CA . LYS A 1 206 ? 13.658 11.473 -9.515 1.00 84.31 206 LYS A CA 1
ATOM 1673 C C . LYS A 1 206 ? 14.379 10.352 -10.270 1.00 84.31 206 LYS A C 1
ATOM 1675 O O . LYS A 1 206 ? 15.181 10.638 -11.155 1.00 84.31 206 LYS A O 1
ATOM 1680 N N . VAL A 1 207 ? 14.096 9.091 -9.941 1.00 81.69 207 VAL A N 1
ATOM 1681 C CA . VAL A 1 207 ? 14.671 7.912 -10.611 1.00 81.69 207 VAL A CA 1
ATOM 1682 C C . VAL A 1 207 ? 14.253 7.871 -12.077 1.00 81.69 207 VAL A C 1
ATOM 1684 O O . VAL A 1 207 ? 15.092 7.625 -12.937 1.00 81.69 207 VAL A O 1
ATOM 1687 N N . LEU A 1 208 ? 12.986 8.166 -12.363 1.00 78.81 208 LEU A N 1
ATOM 1688 C CA . LEU A 1 208 ? 12.441 8.256 -13.715 1.00 78.81 208 LEU A CA 1
ATOM 1689 C C . LEU A 1 208 ? 13.172 9.330 -14.531 1.00 78.81 208 LEU A C 1
ATOM 1691 O O . LEU A 1 208 ? 13.685 9.031 -15.607 1.00 78.81 208 LEU A O 1
ATOM 1695 N N . THR A 1 209 ? 13.318 10.543 -13.992 1.00 82.69 209 THR A N 1
ATOM 1696 C CA . THR A 1 209 ? 14.043 11.636 -14.655 1.00 82.69 209 THR A CA 1
ATOM 1697 C C . THR A 1 209 ? 15.507 11.281 -14.906 1.00 82.69 209 THR A C 1
ATOM 1699 O O . THR A 1 209 ? 15.998 11.453 -16.021 1.00 82.69 209 THR A O 1
ATOM 1702 N N . ILE A 1 210 ? 16.209 10.741 -13.903 1.00 84.69 210 ILE A N 1
ATOM 1703 C CA . ILE A 1 210 ? 17.608 10.312 -14.053 1.00 84.69 210 ILE A CA 1
ATOM 1704 C C . ILE A 1 210 ? 17.719 9.207 -15.110 1.00 84.69 210 ILE A C 1
ATOM 1706 O O . ILE A 1 210 ? 18.602 9.265 -15.964 1.00 84.69 210 ILE A O 1
ATOM 1710 N N . GLY A 1 211 ? 16.809 8.231 -15.089 1.00 81.69 211 GLY A N 1
ATOM 1711 C CA . GLY A 1 211 ? 16.749 7.152 -16.070 1.00 81.69 211 GLY A CA 1
ATOM 1712 C C . GLY A 1 211 ? 16.610 7.682 -17.494 1.00 81.69 211 GLY A C 1
ATOM 1713 O O . GLY A 1 211 ? 17.388 7.296 -18.365 1.00 81.69 211 GLY A O 1
ATOM 1714 N N . PHE A 1 212 ? 15.691 8.625 -17.724 1.00 81.00 212 PHE A N 1
ATOM 1715 C CA . PHE A 1 212 ? 15.536 9.275 -19.027 1.00 81.00 212 PHE A CA 1
ATOM 1716 C C . PHE A 1 212 ? 16.797 10.013 -19.473 1.00 81.00 212 PHE A C 1
ATOM 1718 O O . PHE A 1 212 ? 17.229 9.831 -20.609 1.00 81.00 212 PHE A O 1
ATOM 1725 N N . VAL A 1 213 ? 17.423 10.794 -18.589 1.00 86.88 213 VAL A N 1
ATOM 1726 C CA . VAL A 1 213 ? 18.665 11.515 -18.911 1.00 86.88 213 VAL A CA 1
ATOM 1727 C C . VAL A 1 213 ? 19.780 10.542 -19.302 1.00 86.88 213 VAL A C 1
ATOM 1729 O O . VAL A 1 213 ? 20.440 10.751 -20.318 1.00 86.88 213 VAL A O 1
ATOM 1732 N N . ILE A 1 214 ? 19.963 9.450 -18.551 1.00 85.75 214 ILE A N 1
ATOM 1733 C CA . ILE A 1 214 ? 20.974 8.425 -18.854 1.00 85.75 214 ILE A CA 1
ATOM 1734 C C . ILE A 1 214 ? 20.714 7.789 -20.222 1.00 85.75 214 ILE A C 1
ATOM 1736 O O . ILE A 1 214 ? 21.642 7.641 -21.013 1.00 85.75 214 ILE A O 1
ATOM 1740 N N . ILE A 1 215 ? 19.464 7.437 -20.525 1.00 82.50 215 ILE A N 1
ATOM 1741 C CA . ILE A 1 215 ? 19.092 6.826 -21.808 1.00 82.50 215 ILE A CA 1
ATOM 1742 C C . ILE A 1 215 ? 19.362 7.785 -22.970 1.00 82.50 215 ILE A C 1
ATOM 1744 O O . ILE A 1 215 ? 19.950 7.383 -23.973 1.00 82.50 215 ILE A O 1
ATOM 1748 N N . VAL A 1 216 ? 18.987 9.059 -22.830 1.00 85.44 216 VAL A N 1
ATOM 1749 C CA . VAL A 1 216 ? 19.248 10.085 -23.849 1.00 85.44 216 VAL A CA 1
ATOM 1750 C C . VAL A 1 216 ? 20.751 10.271 -24.066 1.00 85.44 216 VAL A C 1
ATOM 1752 O O . VAL A 1 216 ? 21.198 10.304 -25.212 1.00 85.44 216 VAL A O 1
ATOM 1755 N N . LEU A 1 217 ? 21.549 10.320 -22.994 1.00 89.19 217 LEU A N 1
ATOM 1756 C CA . LEU A 1 217 ? 23.009 10.403 -23.090 1.00 89.19 217 LEU A CA 1
ATOM 1757 C C . LEU A 1 217 ? 23.613 9.168 -23.769 1.00 89.19 217 LEU A C 1
ATOM 1759 O O . LEU A 1 217 ? 24.478 9.308 -24.632 1.00 89.19 217 LEU A O 1
ATOM 1763 N N . LEU A 1 218 ? 23.141 7.964 -23.435 1.00 85.62 218 LEU A N 1
ATOM 1764 C CA . LEU A 1 218 ? 23.578 6.727 -24.086 1.00 85.62 218 LEU A CA 1
ATOM 1765 C C . LEU A 1 218 ? 23.257 6.741 -25.583 1.00 85.62 218 LEU A C 1
ATOM 1767 O O . LEU A 1 218 ? 24.122 6.401 -26.389 1.00 85.62 218 LEU A O 1
ATOM 1771 N N . PHE A 1 219 ? 22.062 7.189 -25.975 1.00 82.62 219 PHE A N 1
ATOM 1772 C CA . PHE A 1 219 ? 21.721 7.331 -27.390 1.00 82.62 219 PHE A CA 1
ATOM 1773 C C . PHE A 1 219 ? 22.582 8.372 -28.093 1.00 82.62 219 PHE A C 1
ATOM 1775 O O . PHE A 1 219 ? 23.061 8.106 -29.195 1.00 82.62 219 PHE A O 1
ATOM 1782 N N . PHE A 1 220 ? 22.849 9.510 -27.453 1.00 85.94 220 PHE A N 1
ATOM 1783 C CA . PHE A 1 220 ? 23.755 10.515 -27.997 1.00 85.94 220 PHE A CA 1
ATOM 1784 C C . PHE A 1 220 ? 25.151 9.930 -28.249 1.00 85.94 220 PHE A C 1
ATOM 1786 O O . PHE A 1 220 ? 25.702 10.089 -29.335 1.00 85.94 220 PHE A O 1
ATOM 1793 N N . ILE A 1 221 ? 25.686 9.175 -27.286 1.00 87.75 221 ILE A N 1
ATOM 1794 C CA . ILE A 1 221 ? 26.979 8.491 -27.396 1.00 87.75 221 ILE A CA 1
ATOM 1795 C C . ILE A 1 221 ? 26.974 7.474 -28.548 1.00 87.75 221 ILE A C 1
ATOM 1797 O O . ILE A 1 221 ? 27.896 7.469 -29.366 1.00 87.75 221 ILE A O 1
ATOM 1801 N N . ILE A 1 222 ? 25.939 6.635 -28.649 1.00 83.50 222 ILE A N 1
ATOM 1802 C CA . ILE A 1 222 ? 25.813 5.624 -29.711 1.00 83.50 222 ILE A CA 1
ATOM 1803 C C . ILE A 1 222 ? 25.764 6.295 -31.088 1.00 83.50 222 ILE A C 1
ATOM 1805 O O . ILE A 1 222 ? 26.501 5.895 -31.993 1.00 83.50 222 ILE A O 1
ATOM 1809 N N . VAL A 1 223 ? 24.944 7.336 -31.249 1.00 81.81 223 VAL A N 1
ATOM 1810 C CA . VAL A 1 223 ? 24.829 8.087 -32.507 1.00 81.81 223 VAL A CA 1
ATOM 1811 C C . VAL A 1 223 ? 26.152 8.770 -32.849 1.00 81.81 223 VAL A C 1
ATOM 1813 O O . VAL A 1 223 ? 26.615 8.663 -33.985 1.00 81.81 223 VAL A O 1
ATOM 1816 N N . PHE A 1 224 ? 26.806 9.402 -31.873 1.00 84.81 224 PHE A N 1
ATOM 1817 C CA . PHE A 1 224 ? 28.091 10.073 -32.056 1.00 84.81 224 PHE A CA 1
ATOM 1818 C C . PHE A 1 224 ? 29.191 9.108 -32.517 1.00 84.81 224 PHE A C 1
ATOM 1820 O O . PHE A 1 224 ? 29.846 9.352 -33.532 1.00 84.81 224 PHE A O 1
ATOM 1827 N N . PHE A 1 225 ? 29.367 7.972 -31.833 1.00 82.00 225 PHE A N 1
ATOM 1828 C CA . PHE A 1 225 ? 30.374 6.977 -32.215 1.00 82.00 225 PHE A CA 1
ATOM 1829 C C . PHE A 1 225 ? 30.069 6.306 -33.555 1.00 82.00 225 PHE A C 1
ATOM 1831 O O . PHE A 1 225 ? 30.993 6.013 -34.323 1.00 82.00 225 PHE A O 1
ATOM 1838 N N . THR A 1 226 ? 28.790 6.085 -33.861 1.00 76.06 226 THR A N 1
ATOM 1839 C CA . THR A 1 226 ? 28.390 5.534 -35.158 1.00 76.06 226 THR A CA 1
ATOM 1840 C C . THR A 1 226 ? 28.684 6.538 -36.273 1.00 76.06 226 THR A C 1
ATOM 1842 O O . THR A 1 226 ? 29.312 6.169 -37.262 1.00 76.06 226 THR A O 1
ATOM 1845 N N . SER A 1 227 ? 28.355 7.819 -36.079 1.00 78.19 227 SER A N 1
ATOM 1846 C CA . SER A 1 227 ? 28.656 8.903 -37.024 1.00 78.19 227 SER A CA 1
ATOM 1847 C C . SER A 1 227 ? 30.163 9.071 -37.268 1.00 78.19 227 SER A C 1
ATOM 1849 O O . SER A 1 227 ? 30.611 9.071 -38.415 1.00 78.19 227 SER A O 1
ATOM 1851 N N . LEU A 1 228 ? 30.982 9.086 -36.206 1.00 79.38 228 LEU A N 1
ATOM 1852 C CA . LEU A 1 228 ? 32.447 9.123 -36.326 1.00 79.38 228 LEU A CA 1
ATOM 1853 C C . LEU A 1 228 ? 33.012 7.934 -37.112 1.00 79.38 228 LEU A C 1
ATOM 1855 O O . LEU A 1 228 ? 33.979 8.086 -37.857 1.00 79.38 228 LEU A O 1
ATOM 1859 N N . SER A 1 229 ? 32.426 6.748 -36.943 1.00 70.94 229 SER A N 1
ATOM 1860 C CA . SER A 1 229 ? 32.852 5.541 -37.661 1.00 70.94 229 SER A CA 1
ATOM 1861 C C . SER A 1 229 ? 32.502 5.585 -39.151 1.00 70.94 229 SER A C 1
ATOM 1863 O O . SER A 1 229 ? 33.166 4.919 -39.944 1.00 70.94 229 SER A O 1
ATOM 1865 N N . ILE A 1 230 ? 31.485 6.362 -39.541 1.00 69.81 230 ILE A N 1
ATOM 1866 C CA . ILE A 1 230 ? 31.163 6.636 -40.947 1.00 69.81 230 ILE A CA 1
ATOM 1867 C C . ILE A 1 230 ? 32.105 7.698 -41.509 1.00 69.81 230 ILE A C 1
ATOM 1869 O O . ILE A 1 230 ? 32.679 7.474 -42.562 1.00 69.81 230 ILE A O 1
ATOM 1873 N N . SER A 1 231 ? 32.300 8.817 -40.804 1.00 66.31 231 SER A N 1
ATOM 1874 C CA . SER A 1 231 ? 33.110 9.947 -41.287 1.00 66.31 231 SER A CA 1
ATOM 1875 C C . SER A 1 231 ? 34.598 9.621 -41.467 1.00 66.31 231 SER A C 1
ATOM 1877 O O . SER A 1 231 ? 35.277 10.323 -42.210 1.00 66.31 231 SER A O 1
ATOM 1879 N N . ARG A 1 232 ? 35.125 8.617 -40.756 1.00 61.12 232 ARG A N 1
ATOM 1880 C CA . ARG A 1 232 ? 36.537 8.192 -40.827 1.00 61.12 232 ARG A 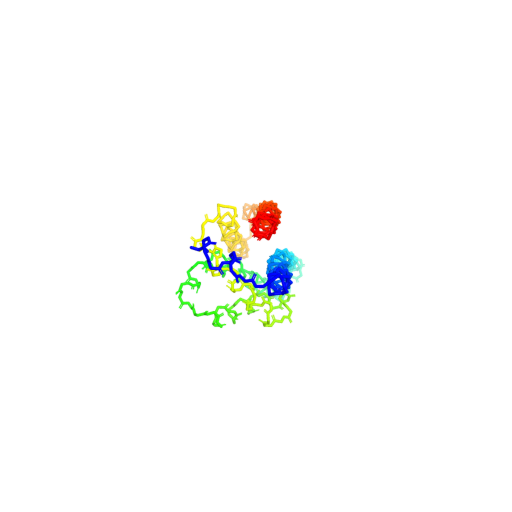CA 1
ATOM 1881 C C . ARG A 1 232 ? 36.784 7.009 -41.776 1.00 61.12 232 ARG A C 1
ATOM 1883 O O . ARG A 1 232 ? 37.880 6.451 -41.741 1.00 61.12 232 ARG A O 1
ATOM 1890 N N . ALA A 1 233 ? 35.782 6.586 -42.545 1.00 53.41 233 ALA A N 1
ATOM 1891 C CA . ALA A 1 233 ? 35.852 5.468 -43.486 1.00 53.41 233 ALA A CA 1
ATOM 1892 C C . ALA A 1 233 ? 35.597 5.948 -44.914 1.00 53.41 233 ALA A C 1
ATOM 1894 O O . ALA A 1 233 ? 36.202 5.345 -45.823 1.00 53.41 233 ALA A O 1
#

pLDDT: mean 87.91, std 9.79, range [45.81, 98.5]

Sequence (233 aa):
MKKWISNLRIKFKIYLIMAISLISLIFLGAISNYFYNTGKLMTIFIDGMRMHSDRYNLSIQDFFLYLNTNDQKYLDNCFQELEKNNAMPYIFGQVEKHAKANNSEELADIVIGVLDGSLHTKSNAKLLVSRLRILLPLKIPQFQKVIKSTWHGYLCGVNVKKEIENYLANPSPEIFDKLNIAMQEMNGYYTDFADSIHKVQAITNKVLTIGFVIIVLLFFIIVFFTSLSISRA

Solvent-accessible surface area (backbone atoms only — not comparable to full-atom values): 11972 Å² total; per-residue (Å²): 113,77,74,67,63,48,75,48,56,69,70,56,53,51,52,49,50,53,51,51,53,51,53,49,53,54,51,51,51,53,50,50,52,54,51,52,59,53,53,51,46,54,54,38,52,52,43,40,48,50,53,41,51,54,40,46,52,50,18,53,51,25,41,54,49,17,75,74,66,71,45,62,66,29,43,54,47,16,54,53,36,47,55,61,42,34,47,35,26,46,52,50,35,39,38,70,60,50,61,71,76,38,57,67,65,59,44,16,55,57,46,35,73,56,31,54,87,46,46,78,43,71,67,48,23,40,51,46,43,57,49,46,68,61,48,60,81,67,62,46,68,47,59,52,45,38,30,52,44,28,34,48,43,24,52,29,51,52,44,33,54,50,31,51,52,49,26,73,77,52,77,43,72,72,41,47,51,52,28,51,49,30,50,48,51,41,54,49,39,56,54,55,40,52,54,30,49,53,52,38,49,54,48,52,52,49,52,50,54,52,50,51,52,51,51,54,51,50,51,50,51,53,52,50,56,52,49,52,51,56,77,78,91

Foldseek 3Di:
DLVPLLPDDLVVLVVVLVVVVVVLVVVVVVLVVLLVLVLVLLQLVVLLLVVLVVLQVQLVVLLVVCVVPVPCVSVVSSVVSLVLSLLQLVCLLCVVVVLVPDDLLVQLVSNCSNSVPSQVDSVSSSSNSVVCNVVVVVPPVLSNQLSNLSNQLSVLSVQLVVLSVVCVVPPDPVSVVSNVVSVVSNVVSSVSNVVSSVVVSVVSVVVSVVVVVVSVVVSVVVSVVSVVSSVVD